Protein AF-A0A352SM74-F1 (afdb_monomer)

Sequence (276 aa):
MHHNMVTIEGAKMSKSAGNFVTLQQLFDGDHALLSKGYDPMVIRFLLLQSHYQSPIDFSDRALQAAEKGLDRLMGAMELSEKLGLLLEGQGGSDGVDVASGASHGADLEAIVAMHQAQGAKKGSKSLEGELVEGICDAFKEITQDLHTAKAIAALFGVSSVLQALANGQKPRNEVSDEVLTLVMRVYRAMVTNILGFEGAQRASMESSDRVEGLMALLVELRTSARSNHDYATSDLIRDRVAAQGITLKDGKGGVVEIEYGPIPTQQDGSSSSPTE

Nearest PDB structures (foldseek):
  6ujd-assembly1_A-2  TM=9.087E-01  e=1.262E-09  Elizabethkingia sp.
  8qhp-assembly1_B  TM=8.111E-01  e=6.043E-07  Pyrococcus furiosus DSM 3638
  8av9-assembly1_A  TM=2.676E-01  e=5.676E+00  Homo sapiens
  4oq5-assembly3_C  TM=2.819E-01  e=7.373E+00  Homo sapiens

Radius of gyration: 24.3 Å; Cα contacts (8 Å, |Δi|>4): 276; chains: 1; bounding box: 71×63×62 Å

Structure (mmCIF, N/CA/C/O backbone):
data_AF-A0A352SM74-F1
#
_entry.id   AF-A0A352SM74-F1
#
loop_
_atom_site.group_PDB
_atom_site.id
_atom_site.type_symbol
_atom_site.label_atom_id
_atom_site.label_alt_id
_atom_site.label_comp_id
_atom_site.label_asym_id
_atom_site.label_entity_id
_atom_site.label_seq_id
_atom_site.pdbx_PDB_ins_code
_atom_site.Cartn_x
_atom_site.Cartn_y
_atom_site.Cartn_z
_atom_site.occupancy
_atom_site.B_iso_or_equiv
_atom_site.auth_seq_id
_atom_site.auth_comp_id
_atom_site.auth_asym_id
_atom_site.auth_atom_id
_atom_site.pdbx_PDB_model_num
ATOM 1 N N . MET A 1 1 ? 25.533 4.372 7.985 1.00 82.50 1 MET A N 1
ATOM 2 C CA . MET A 1 1 ? 24.480 3.608 7.284 1.00 82.50 1 MET A CA 1
ATOM 3 C C . MET A 1 1 ? 25.057 3.119 5.970 1.00 82.50 1 MET A C 1
ATOM 5 O O . MET A 1 1 ? 25.516 3.948 5.194 1.00 82.50 1 MET A O 1
ATOM 9 N N . HIS A 1 2 ? 25.075 1.808 5.741 1.00 88.62 2 HIS A N 1
ATOM 10 C CA . HIS A 1 2 ? 25.440 1.219 4.452 1.00 88.62 2 HIS A CA 1
ATOM 11 C C . HIS A 1 2 ? 24.245 0.423 3.941 1.00 88.62 2 HIS A C 1
ATOM 13 O O . HIS A 1 2 ? 23.644 -0.330 4.702 1.00 88.62 2 HIS A O 1
ATOM 19 N N . HIS A 1 3 ? 23.893 0.623 2.677 1.00 90.44 3 HIS A N 1
ATOM 20 C CA . HIS A 1 3 ? 22.865 -0.150 1.989 1.00 90.44 3 HIS A CA 1
ATOM 21 C C . HIS A 1 3 ? 23.493 -1.369 1.314 1.00 90.44 3 HIS A C 1
ATOM 23 O O . HIS A 1 3 ? 24.657 -1.333 0.900 1.00 90.44 3 HIS A O 1
ATOM 29 N N . ASN A 1 4 ? 22.726 -2.450 1.226 1.00 92.88 4 ASN A N 1
ATOM 30 C CA . ASN A 1 4 ? 23.150 -3.661 0.543 1.00 92.88 4 ASN A CA 1
ATOM 31 C C . ASN A 1 4 ? 22.950 -3.534 -0.977 1.00 92.88 4 ASN A C 1
ATOM 33 O O . ASN A 1 4 ? 22.441 -2.540 -1.496 1.00 92.88 4 ASN A O 1
ATOM 37 N N . MET A 1 5 ? 23.432 -4.533 -1.702 1.00 91.88 5 MET A N 1
ATOM 38 C CA . MET A 1 5 ? 23.427 -4.584 -3.152 1.00 91.88 5 MET A CA 1
ATOM 39 C C . MET A 1 5 ? 22.051 -4.899 -3.735 1.00 91.88 5 MET A C 1
ATOM 41 O O . MET A 1 5 ? 21.218 -5.569 -3.127 1.00 91.88 5 MET A O 1
ATOM 45 N N . VAL A 1 6 ? 21.884 -4.474 -4.981 1.00 91.62 6 VAL A N 1
ATOM 46 C CA . VAL A 1 6 ? 20.766 -4.853 -5.833 1.00 91.62 6 VAL A CA 1
ATOM 47 C C . VAL A 1 6 ? 21.209 -5.992 -6.752 1.00 91.62 6 VAL A C 1
ATOM 49 O O . VAL A 1 6 ? 22.312 -5.958 -7.316 1.00 91.62 6 VAL A O 1
ATOM 52 N N . THR A 1 7 ? 20.366 -7.008 -6.890 1.00 92.38 7 THR A N 1
ATOM 53 C CA . THR A 1 7 ? 20.557 -8.141 -7.797 1.00 92.38 7 THR A CA 1
ATOM 54 C C . THR A 1 7 ? 19.507 -8.126 -8.907 1.00 92.38 7 THR A C 1
ATOM 56 O O . THR A 1 7 ? 18.460 -7.499 -8.771 1.00 92.38 7 THR A O 1
ATOM 59 N N . ILE A 1 8 ? 19.818 -8.765 -10.031 1.00 89.75 8 ILE A N 1
ATOM 60 C CA . ILE A 1 8 ? 18.876 -9.089 -11.104 1.00 89.75 8 ILE A CA 1
ATOM 61 C C . ILE A 1 8 ? 18.932 -10.599 -11.286 1.00 89.75 8 ILE A C 1
ATOM 63 O O . ILE A 1 8 ? 20.015 -11.133 -11.543 1.00 89.75 8 ILE A O 1
ATOM 67 N N . GLU A 1 9 ? 17.789 -11.268 -11.139 1.00 84.31 9 GLU A N 1
ATOM 68 C CA . GLU A 1 9 ? 17.670 -12.730 -11.248 1.00 84.31 9 GLU A CA 1
ATOM 69 C C . GLU A 1 9 ? 18.723 -13.481 -10.401 1.00 84.31 9 GLU A C 1
ATOM 71 O O . GLU A 1 9 ? 19.330 -14.465 -10.826 1.00 84.31 9 GLU A O 1
ATOM 76 N N . GLY A 1 10 ? 18.988 -12.982 -9.188 1.00 86.06 10 GLY A N 1
ATOM 77 C CA . GLY A 1 10 ? 19.947 -13.552 -8.237 1.00 86.06 10 GLY A CA 1
ATOM 78 C C . GLY A 1 10 ? 21.419 -13.192 -8.476 1.00 86.06 10 GLY A C 1
ATOM 79 O O . GLY A 1 10 ? 22.263 -13.498 -7.631 1.00 86.06 10 GLY A O 1
ATOM 80 N N . ALA A 1 11 ? 21.760 -12.508 -9.573 1.00 89.69 11 ALA A N 1
ATOM 81 C CA . ALA A 1 11 ? 23.120 -12.049 -9.854 1.00 89.69 11 ALA A CA 1
ATOM 82 C C . ALA A 1 11 ? 23.303 -10.571 -9.484 1.00 89.69 11 ALA A C 1
ATOM 84 O O . ALA A 1 11 ? 22.440 -9.738 -9.748 1.00 89.69 11 ALA A O 1
ATOM 85 N N . LYS A 1 12 ? 24.458 -10.203 -8.911 1.00 91.19 12 LYS A N 1
ATOM 86 C CA . LYS A 1 12 ? 24.770 -8.800 -8.582 1.00 91.19 12 LYS A CA 1
ATOM 87 C C . LYS A 1 12 ? 24.663 -7.918 -9.826 1.00 91.19 12 LYS A C 1
ATOM 89 O O . LYS A 1 12 ? 25.362 -8.169 -10.807 1.00 91.19 12 LYS A O 1
ATOM 94 N N . MET A 1 13 ? 23.850 -6.866 -9.754 1.00 92.19 13 MET A N 1
ATOM 95 C CA . MET A 1 13 ? 23.686 -5.909 -10.845 1.00 92.19 13 MET A CA 1
ATOM 96 C C . MET A 1 13 ? 24.986 -5.115 -11.040 1.00 92.19 13 MET A C 1
ATOM 98 O O . MET A 1 13 ? 25.498 -4.505 -10.093 1.00 92.19 13 MET A O 1
ATOM 102 N N . SER A 1 14 ? 25.555 -5.114 -12.247 1.00 91.25 14 SER A N 1
ATOM 103 C CA . SER A 1 14 ? 26.746 -4.308 -12.542 1.00 91.25 14 SER A CA 1
ATOM 104 C C . SER A 1 14 ? 26.863 -3.937 -14.018 1.00 91.25 14 SER A C 1
ATOM 106 O O . SER A 1 14 ? 26.533 -4.716 -14.908 1.00 91.25 14 SER A O 1
ATOM 108 N N . LYS A 1 15 ? 27.428 -2.755 -14.289 1.00 88.62 15 LYS A N 1
ATOM 109 C CA . LYS A 1 15 ? 27.729 -2.326 -15.665 1.00 88.62 15 LYS A CA 1
ATOM 110 C C . LYS A 1 15 ? 28.749 -3.245 -16.341 1.00 88.62 15 LYS A C 1
ATOM 112 O O . LYS A 1 15 ? 28.608 -3.557 -17.514 1.00 88.62 15 LYS A O 1
ATOM 117 N N . SER A 1 16 ? 29.760 -3.696 -15.596 1.00 89.38 16 SER A N 1
ATOM 118 C CA . SER A 1 16 ? 30.842 -4.543 -16.111 1.00 89.38 16 SER A CA 1
ATOM 119 C C . SER A 1 16 ? 30.382 -5.937 -16.532 1.00 89.38 16 SER A C 1
ATOM 121 O O . SER A 1 16 ? 30.954 -6.493 -17.461 1.00 89.38 16 SER A O 1
ATOM 123 N N . ALA A 1 17 ? 29.370 -6.500 -15.866 1.00 86.00 17 ALA A N 1
ATOM 124 C CA . ALA A 1 17 ? 28.790 -7.786 -16.254 1.00 86.00 17 ALA A CA 1
ATOM 125 C C . ALA A 1 17 ? 27.639 -7.641 -17.267 1.00 86.00 17 ALA A C 1
ATOM 127 O O . ALA A 1 17 ? 27.065 -8.643 -17.678 1.00 86.00 17 ALA A O 1
ATOM 128 N N . GLY A 1 18 ? 27.290 -6.410 -17.664 1.00 85.38 18 GLY A N 1
ATOM 129 C CA . GLY A 1 18 ? 26.218 -6.132 -18.624 1.00 85.38 18 GLY A CA 1
ATOM 130 C C . GLY A 1 18 ? 24.803 -6.423 -18.111 1.00 85.38 18 GLY A C 1
ATOM 131 O O . GLY A 1 18 ? 23.848 -6.236 -18.853 1.00 85.38 18 GLY A O 1
ATOM 132 N N . ASN A 1 19 ? 24.649 -6.842 -16.852 1.00 88.00 19 ASN A N 1
ATOM 133 C CA . ASN A 1 19 ? 23.375 -7.186 -16.227 1.00 88.00 19 ASN A CA 1
ATOM 134 C C . ASN A 1 19 ? 22.837 -6.005 -15.407 1.00 88.00 19 ASN A C 1
ATOM 136 O O . ASN A 1 19 ? 22.790 -6.039 -14.177 1.00 88.00 19 ASN A O 1
ATOM 140 N N . PHE A 1 20 ? 22.481 -4.916 -16.080 1.00 89.81 20 PHE A N 1
ATOM 141 C CA . PHE A 1 20 ? 21.895 -3.747 -15.431 1.00 89.81 20 PHE A CA 1
ATOM 142 C C . PHE A 1 20 ? 20.688 -3.244 -16.210 1.00 89.81 20 PHE A C 1
ATOM 144 O O . PHE A 1 20 ? 20.646 -3.346 -17.430 1.00 89.81 20 PHE A O 1
ATOM 151 N N . VAL A 1 21 ? 19.736 -2.662 -15.487 1.00 89.69 21 VAL A N 1
ATOM 152 C CA . VAL A 1 21 ? 18.578 -1.976 -16.062 1.00 89.69 21 VAL A CA 1
ATOM 153 C C . VAL A 1 21 ? 18.609 -0.546 -15.551 1.00 89.69 21 VAL A C 1
ATOM 155 O O . VAL A 1 21 ? 18.831 -0.306 -14.362 1.00 89.69 21 VAL A O 1
ATOM 158 N N . THR A 1 22 ? 18.458 0.420 -16.448 1.00 91.75 22 THR A N 1
ATOM 159 C CA . THR A 1 22 ? 18.371 1.831 -16.056 1.00 91.75 22 THR A CA 1
ATOM 160 C C . THR A 1 22 ? 16.966 2.174 -15.563 1.00 91.75 22 THR A C 1
ATOM 162 O O . THR A 1 22 ? 15.995 1.511 -15.918 1.00 91.75 22 THR A O 1
ATOM 165 N N . LEU A 1 23 ? 16.836 3.246 -14.777 1.00 92.00 23 LEU A N 1
ATOM 166 C CA . LEU A 1 23 ? 15.518 3.736 -14.358 1.00 92.00 23 LEU A CA 1
ATOM 167 C C . LEU A 1 23 ? 14.631 4.078 -15.558 1.00 92.00 23 LEU A C 1
ATOM 169 O O . LEU A 1 23 ? 13.465 3.717 -15.567 1.00 92.00 23 LEU A O 1
ATOM 173 N N . GLN A 1 24 ? 15.198 4.703 -16.592 1.00 92.94 24 GLN A N 1
ATOM 174 C CA . GLN A 1 24 ? 14.451 5.037 -17.802 1.00 92.94 24 GLN A CA 1
ATOM 175 C C . GLN A 1 24 ? 13.905 3.781 -18.493 1.00 92.94 24 GLN A C 1
ATOM 177 O O . GLN A 1 24 ? 12.729 3.731 -18.819 1.00 92.94 24 GLN A O 1
ATOM 182 N N . GLN A 1 25 ? 14.712 2.723 -18.606 1.00 93.12 25 GLN A N 1
ATOM 183 C CA . GLN A 1 25 ? 14.242 1.441 -19.140 1.00 93.12 25 GLN A CA 1
ATOM 184 C C . GLN A 1 25 ? 13.171 0.780 -18.263 1.00 93.12 25 GLN A C 1
ATOM 186 O O . GLN A 1 25 ? 12.263 0.156 -18.799 1.00 93.12 25 GLN A O 1
ATOM 191 N N . LEU A 1 26 ? 13.248 0.916 -16.932 1.00 92.12 26 LEU A N 1
ATOM 192 C CA . LEU A 1 26 ? 12.191 0.441 -16.032 1.00 92.12 26 LEU A CA 1
ATOM 193 C C . LEU A 1 26 ? 10.872 1.192 -16.249 1.00 92.12 26 LEU A C 1
ATOM 195 O O . LEU A 1 26 ? 9.813 0.571 -16.212 1.00 92.12 26 LEU A O 1
ATOM 199 N N . PHE A 1 27 ? 10.935 2.504 -16.476 1.00 90.56 27 PHE A N 1
ATOM 200 C CA . PHE A 1 27 ? 9.753 3.336 -16.699 1.00 90.56 27 PHE A CA 1
ATOM 201 C C . PHE A 1 27 ? 9.136 3.092 -18.078 1.00 90.56 27 PHE A C 1
ATOM 203 O O . PHE A 1 27 ? 7.926 2.922 -18.187 1.00 90.56 27 PHE A O 1
ATOM 210 N N . ASP A 1 28 ? 9.972 3.012 -19.112 1.00 89.12 28 ASP A N 1
ATOM 211 C CA . ASP A 1 28 ? 9.533 2.871 -20.502 1.00 89.12 28 ASP A CA 1
ATOM 212 C C . ASP A 1 28 ? 9.208 1.408 -20.865 1.00 89.12 28 ASP A C 1
ATOM 214 O O . ASP A 1 28 ? 8.504 1.142 -21.837 1.00 89.12 28 ASP A O 1
ATOM 218 N N . GLY A 1 29 ? 9.713 0.442 -20.089 1.00 90.06 29 GLY A N 1
ATOM 219 C CA . GLY A 1 29 ? 9.616 -0.988 -20.397 1.00 90.06 29 GLY A CA 1
ATOM 220 C C . GLY A 1 29 ? 10.573 -1.448 -21.500 1.00 90.06 29 GLY A C 1
ATOM 221 O O . GLY A 1 29 ? 10.449 -2.567 -21.991 1.00 90.06 29 GLY A O 1
ATOM 222 N N . ASP A 1 30 ? 11.531 -0.606 -21.893 1.00 91.75 30 ASP A N 1
ATOM 223 C CA . AS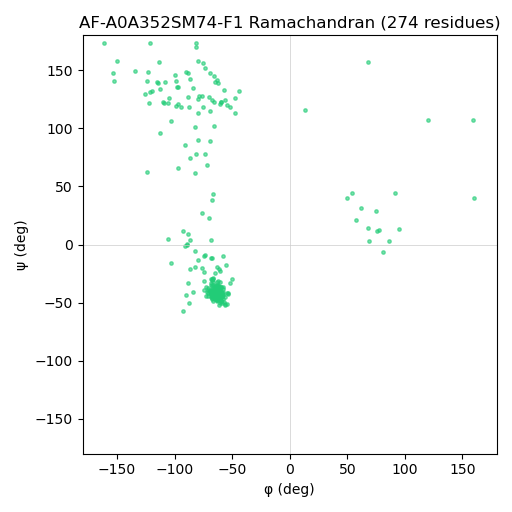P A 1 30 ? 12.490 -0.869 -22.971 1.00 91.75 30 ASP A CA 1
ATOM 224 C C . ASP A 1 30 ? 13.677 -1.726 -22.487 1.00 91.75 30 ASP A C 1
ATOM 226 O O . ASP A 1 30 ? 14.838 -1.304 -22.444 1.00 91.75 30 ASP A O 1
ATOM 230 N N . HIS A 1 31 ? 13.379 -2.944 -22.025 1.00 90.81 31 HIS A N 1
ATOM 231 C CA . HIS A 1 31 ? 14.388 -3.921 -21.625 1.00 90.81 31 HIS A CA 1
ATOM 232 C C . HIS A 1 31 ? 13.881 -5.357 -21.784 1.00 90.81 31 HIS A C 1
ATOM 234 O O . HIS A 1 31 ? 12.758 -5.672 -21.411 1.00 90.81 31 HIS A O 1
ATOM 240 N N . ALA A 1 32 ? 14.742 -6.271 -22.243 1.00 89.56 32 ALA A N 1
ATOM 241 C CA . ALA A 1 32 ? 14.375 -7.667 -22.521 1.00 89.56 32 ALA A CA 1
ATOM 242 C C . ALA A 1 32 ? 13.871 -8.461 -21.297 1.00 89.56 32 ALA A C 1
ATOM 244 O O . ALA A 1 32 ? 13.204 -9.479 -21.451 1.00 89.56 32 ALA A O 1
ATOM 245 N N . LEU A 1 33 ? 14.211 -8.008 -20.088 1.00 88.06 33 LEU A N 1
ATOM 246 C CA . LEU A 1 33 ? 13.774 -8.614 -18.824 1.00 88.06 33 LEU A CA 1
ATOM 247 C C . LEU A 1 33 ? 12.448 -8.049 -18.301 1.00 88.06 33 LEU A C 1
ATOM 249 O O . LEU A 1 33 ? 12.044 -8.439 -17.213 1.00 88.06 33 LEU A O 1
ATOM 253 N N . LEU A 1 34 ? 11.809 -7.110 -19.002 1.00 89.56 34 LEU A N 1
ATOM 254 C CA . LEU A 1 34 ? 10.571 -6.464 -18.567 1.00 89.56 34 LEU A CA 1
ATOM 255 C C . LEU A 1 34 ? 9.435 -6.811 -19.526 1.00 89.56 34 LEU A C 1
ATOM 257 O O . LEU A 1 34 ? 9.618 -6.835 -20.741 1.00 89.56 34 LEU A O 1
ATOM 261 N N . SER A 1 35 ? 8.248 -7.066 -18.982 1.00 90.56 35 SER A N 1
ATOM 262 C CA . SER A 1 35 ? 7.040 -7.275 -19.794 1.00 90.56 35 SER A CA 1
ATOM 263 C C . SER A 1 35 ? 6.327 -5.969 -20.148 1.00 90.56 35 SER A C 1
ATOM 265 O O . SER A 1 35 ? 5.546 -5.937 -21.099 1.00 90.56 35 SER A O 1
ATOM 267 N N . LYS A 1 36 ? 6.579 -4.904 -19.380 1.00 90.44 36 LYS A N 1
ATOM 268 C CA . LYS A 1 36 ? 6.019 -3.560 -19.553 1.00 90.44 36 LYS A CA 1
ATOM 269 C C . LYS A 1 36 ? 6.856 -2.514 -18.810 1.00 90.44 36 LYS A C 1
ATOM 271 O O . LYS A 1 36 ? 7.757 -2.860 -18.047 1.00 90.44 36 LYS A O 1
ATOM 276 N N . GLY A 1 37 ? 6.515 -1.244 -19.009 1.00 89.94 37 GLY A N 1
ATOM 277 C CA . GLY A 1 37 ? 6.973 -0.146 -18.162 1.00 89.94 37 GLY A CA 1
ATOM 278 C C . GLY A 1 37 ? 6.273 -0.133 -16.801 1.00 89.94 37 GLY A C 1
ATOM 279 O O . GLY A 1 37 ? 5.131 -0.588 -16.676 1.00 89.94 37 GLY A O 1
ATOM 280 N N . TYR A 1 38 ? 6.960 0.388 -15.787 1.00 90.12 38 TYR A N 1
ATOM 281 C CA . TYR A 1 38 ? 6.466 0.479 -14.412 1.00 90.12 38 TYR A CA 1
ATOM 282 C C . TYR A 1 38 ? 6.496 1.914 -13.892 1.00 90.12 38 TYR A C 1
ATOM 284 O O . TYR A 1 38 ? 7.460 2.651 -14.103 1.00 90.12 38 TYR A O 1
ATOM 292 N N . ASP A 1 39 ? 5.458 2.286 -13.142 1.00 91.44 39 ASP A N 1
ATOM 293 C CA . ASP A 1 39 ? 5.395 3.584 -12.474 1.00 91.44 39 ASP A CA 1
ATOM 294 C C . ASP A 1 39 ? 6.526 3.725 -11.425 1.00 91.44 39 ASP A C 1
ATOM 296 O O . ASP A 1 39 ? 6.841 2.757 -10.715 1.00 91.44 39 ASP A O 1
ATOM 300 N N . PRO A 1 40 ? 7.145 4.913 -11.271 1.00 93.56 40 PRO A N 1
ATOM 301 C CA . PRO A 1 40 ? 8.173 5.151 -10.257 1.00 93.56 40 PRO A CA 1
ATOM 302 C C . PRO A 1 40 ? 7.766 4.751 -8.829 1.00 93.56 40 PRO A C 1
ATOM 304 O O . PRO A 1 40 ? 8.618 4.298 -8.056 1.00 93.56 40 PRO A O 1
ATOM 307 N N . MET A 1 41 ? 6.484 4.873 -8.470 1.00 94.12 41 MET A N 1
ATOM 308 C CA . MET A 1 41 ? 5.967 4.466 -7.162 1.00 94.12 41 MET A CA 1
ATOM 309 C C . MET A 1 41 ? 5.988 2.949 -6.976 1.00 94.12 41 MET A C 1
ATOM 311 O O . MET A 1 41 ? 6.261 2.487 -5.869 1.00 94.12 41 MET A O 1
ATOM 315 N N . VAL A 1 42 ? 5.794 2.163 -8.040 1.00 94.69 42 VAL A N 1
ATOM 316 C CA . VAL A 1 42 ? 5.910 0.694 -7.988 1.00 94.69 42 VAL A CA 1
ATOM 317 C C . VAL A 1 42 ? 7.343 0.286 -7.664 1.00 94.69 42 VAL A C 1
ATOM 319 O O . VAL A 1 42 ? 7.581 -0.560 -6.801 1.00 94.69 42 VAL A O 1
ATOM 322 N N . ILE A 1 43 ? 8.315 0.931 -8.310 1.00 94.6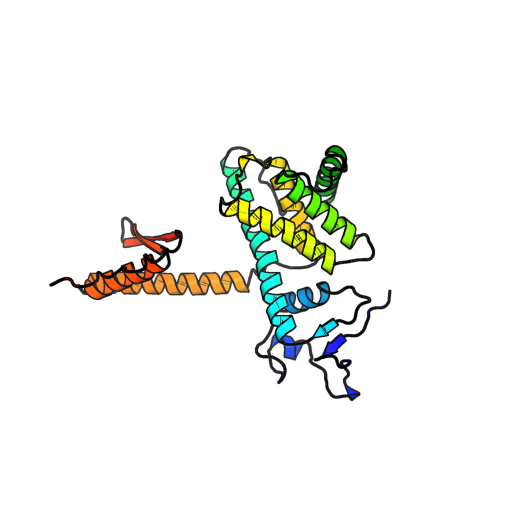2 43 ILE A N 1
ATOM 323 C CA . ILE A 1 43 ? 9.741 0.674 -8.073 1.00 94.62 43 ILE A CA 1
ATOM 324 C C . ILE A 1 43 ? 10.126 1.098 -6.653 1.00 94.62 43 ILE A C 1
ATOM 326 O O . ILE A 1 43 ? 10.816 0.358 -5.950 1.00 94.62 43 ILE A O 1
ATOM 330 N N . ARG A 1 44 ? 9.633 2.254 -6.189 1.00 95.12 44 ARG A N 1
ATOM 331 C CA . ARG A 1 44 ? 9.803 2.698 -4.800 1.00 95.12 44 ARG A CA 1
ATOM 332 C C . ARG A 1 44 ? 9.211 1.690 -3.815 1.00 95.12 44 ARG A C 1
ATOM 334 O O . ARG A 1 44 ? 9.860 1.365 -2.823 1.00 95.12 44 ARG A O 1
ATOM 341 N N . PHE A 1 45 ? 8.013 1.182 -4.089 1.00 96.25 45 PHE A N 1
ATOM 342 C CA . PHE A 1 45 ? 7.351 0.200 -3.240 1.00 96.25 45 PHE A CA 1
ATOM 343 C C . PHE A 1 45 ? 8.154 -1.099 -3.160 1.00 96.25 45 PHE A C 1
ATOM 345 O O . PHE A 1 45 ? 8.414 -1.567 -2.055 1.00 96.25 45 PHE A O 1
ATOM 352 N N . LEU A 1 46 ? 8.657 -1.612 -4.289 1.00 95.62 46 LEU A N 1
ATOM 353 C CA . LEU A 1 46 ? 9.552 -2.773 -4.314 1.00 95.62 46 LEU A CA 1
ATOM 354 C C . LEU A 1 46 ? 10.804 -2.558 -3.446 1.00 95.62 46 LEU A C 1
ATOM 356 O O . LEU A 1 46 ? 11.164 -3.429 -2.656 1.00 95.62 46 LEU A O 1
ATOM 360 N N . LEU A 1 47 ? 11.449 -1.392 -3.549 1.00 94.75 47 LEU A N 1
ATOM 361 C CA . LEU A 1 47 ? 12.629 -1.070 -2.739 1.00 94.75 47 LEU A CA 1
ATOM 362 C C . LEU A 1 47 ? 12.318 -1.045 -1.234 1.00 94.75 47 LEU A C 1
ATOM 364 O O . LEU A 1 47 ? 13.152 -1.457 -0.432 1.00 94.75 47 LEU A O 1
ATOM 368 N N . LEU A 1 48 ? 11.119 -0.598 -0.848 1.00 95.25 48 LEU A N 1
ATOM 369 C CA . LEU A 1 48 ? 10.684 -0.529 0.550 1.00 95.25 48 LEU A CA 1
ATOM 370 C C . LEU A 1 48 ? 10.210 -1.879 1.117 1.00 95.25 48 LEU A C 1
ATOM 372 O O . LEU A 1 48 ? 10.104 -2.013 2.338 1.00 95.25 48 LEU A O 1
ATOM 376 N N . GLN A 1 49 ? 9.974 -2.890 0.274 1.00 93.94 49 GLN A N 1
ATOM 377 C CA . GLN A 1 49 ? 9.621 -4.250 0.707 1.00 93.94 49 GLN A CA 1
ATOM 378 C C . GLN A 1 49 ? 10.792 -5.036 1.305 1.00 93.94 49 GLN A C 1
ATOM 380 O O . GLN A 1 49 ? 10.586 -6.115 1.858 1.00 93.94 49 GLN A O 1
ATOM 385 N N . SER A 1 50 ? 12.015 -4.521 1.209 1.00 91.94 50 SER A N 1
ATOM 386 C CA . SER A 1 50 ? 13.205 -5.149 1.775 1.00 91.94 50 SER A CA 1
ATOM 387 C C . SER A 1 50 ? 13.913 -4.196 2.725 1.00 91.94 50 SER A C 1
ATOM 389 O O . SER A 1 50 ? 13.899 -2.982 2.550 1.00 91.94 50 SER A O 1
ATOM 391 N N . HIS A 1 51 ? 14.549 -4.752 3.754 1.00 94.19 51 HIS A N 1
ATOM 392 C CA . HIS A 1 51 ? 15.366 -3.953 4.657 1.00 94.19 51 HIS A CA 1
ATOM 393 C C . HIS A 1 51 ? 16.584 -3.389 3.914 1.00 94.19 51 HIS A C 1
ATOM 395 O O . HIS A 1 51 ? 17.172 -4.084 3.089 1.00 94.19 51 HIS A O 1
ATOM 401 N N . TYR A 1 52 ? 17.023 -2.172 4.246 1.00 93.50 52 TYR A N 1
ATOM 402 C CA . TYR A 1 52 ? 18.133 -1.515 3.538 1.00 93.50 52 TYR A CA 1
ATOM 403 C C . TYR A 1 52 ? 19.460 -2.291 3.615 1.00 93.50 52 TYR A C 1
ATOM 405 O O . TYR A 1 52 ? 20.328 -2.118 2.760 1.00 93.50 52 TYR A O 1
ATOM 413 N N . GLN A 1 53 ? 19.629 -3.151 4.627 1.00 94.00 53 GLN A N 1
ATOM 414 C CA . GLN A 1 53 ? 20.795 -4.031 4.773 1.00 94.00 53 GLN A CA 1
ATOM 415 C C . GLN A 1 53 ? 20.621 -5.409 4.114 1.00 94.00 53 GLN A C 1
ATOM 417 O O . GLN A 1 53 ? 21.544 -6.221 4.162 1.00 94.00 53 GLN A O 1
ATOM 422 N N . SER A 1 54 ? 19.477 -5.707 3.502 1.00 93.31 54 SER A N 1
ATOM 423 C CA . SER A 1 54 ? 19.217 -6.969 2.802 1.00 93.31 54 SER A CA 1
ATOM 424 C C . SER A 1 54 ? 19.386 -6.792 1.290 1.00 93.31 54 SER A C 1
ATOM 426 O O . SER A 1 54 ? 19.087 -5.715 0.775 1.00 93.31 54 SER A O 1
ATOM 428 N N . PRO A 1 55 ? 19.876 -7.811 0.560 1.00 92.00 55 PRO A N 1
ATOM 429 C CA . PRO A 1 55 ? 19.930 -7.739 -0.893 1.00 92.00 55 PRO A CA 1
ATOM 430 C C . PRO A 1 55 ? 18.511 -7.689 -1.468 1.00 92.00 55 PRO A C 1
ATOM 432 O O . PRO A 1 55 ? 17.627 -8.401 -0.989 1.00 92.00 55 PRO A O 1
ATOM 435 N N . ILE A 1 56 ? 18.310 -6.860 -2.491 1.00 92.50 56 ILE A N 1
ATOM 436 C CA . ILE A 1 56 ? 17.021 -6.720 -3.182 1.00 92.50 56 ILE A CA 1
ATOM 437 C C . ILE A 1 56 ? 17.154 -7.309 -4.575 1.00 92.50 56 ILE A C 1
ATOM 439 O O . ILE A 1 56 ? 17.992 -6.848 -5.350 1.00 92.50 56 ILE A O 1
ATOM 443 N N . ASP A 1 57 ? 16.314 -8.292 -4.890 1.00 91.25 57 ASP A N 1
ATOM 444 C CA . ASP A 1 57 ? 16.291 -8.914 -6.208 1.00 91.25 57 ASP A CA 1
ATOM 445 C C . ASP A 1 57 ? 15.243 -8.273 -7.116 1.00 91.25 57 ASP A C 1
ATOM 447 O O . ASP A 1 57 ? 14.043 -8.301 -6.834 1.00 91.25 57 ASP A O 1
ATOM 451 N N . PHE A 1 58 ? 15.708 -7.692 -8.219 1.00 90.75 58 PHE A N 1
ATOM 452 C CA . PHE A 1 58 ? 14.857 -7.160 -9.269 1.00 90.75 58 PHE A CA 1
ATOM 453 C C . PHE A 1 58 ? 14.543 -8.243 -10.294 1.00 90.75 58 PHE A C 1
ATOM 455 O O . PHE A 1 58 ? 15.426 -8.858 -10.890 1.00 90.75 58 PHE A O 1
ATOM 462 N N . SER A 1 59 ? 13.251 -8.411 -10.539 1.00 92.00 59 SER A N 1
ATOM 463 C CA . SER A 1 59 ? 12.706 -9.202 -11.634 1.00 92.00 59 SER A CA 1
ATOM 464 C C . SER A 1 59 ? 11.365 -8.612 -12.053 1.00 92.00 59 SER A C 1
ATOM 466 O O . SER A 1 59 ? 10.699 -7.947 -11.255 1.00 92.00 59 SER A O 1
ATOM 468 N N . ASP A 1 60 ? 10.934 -8.897 -13.281 1.00 91.12 60 ASP A N 1
ATOM 469 C CA . ASP A 1 60 ? 9.605 -8.502 -13.760 1.00 91.12 60 ASP A CA 1
ATOM 470 C C . ASP A 1 60 ? 8.501 -9.003 -12.820 1.00 91.12 60 ASP A C 1
ATOM 472 O O . ASP A 1 60 ? 7.605 -8.264 -12.429 1.00 91.12 60 ASP A O 1
ATOM 476 N N . ARG A 1 61 ? 8.631 -10.245 -12.341 1.00 92.56 61 ARG A N 1
ATOM 477 C CA . ARG A 1 61 ? 7.698 -10.837 -11.377 1.00 92.56 61 ARG A CA 1
ATOM 478 C C . ARG A 1 61 ? 7.641 -10.057 -10.061 1.00 92.56 61 ARG A C 1
ATOM 480 O O . ARG A 1 61 ? 6.553 -9.892 -9.510 1.00 92.56 61 ARG A O 1
ATOM 487 N N . ALA A 1 62 ? 8.787 -9.614 -9.544 1.00 94.00 62 ALA A N 1
ATOM 488 C CA . ALA A 1 62 ? 8.837 -8.820 -8.320 1.00 94.00 62 ALA A CA 1
ATOM 489 C C . ALA A 1 62 ? 8.168 -7.451 -8.519 1.00 94.00 62 ALA A C 1
ATOM 491 O O . ALA A 1 62 ? 7.400 -7.025 -7.660 1.00 94.00 62 ALA A O 1
ATOM 492 N N . LEU A 1 63 ? 8.376 -6.811 -9.673 1.00 94.12 63 LEU A N 1
ATOM 493 C CA . LEU A 1 63 ? 7.732 -5.541 -10.024 1.00 94.12 63 LEU A CA 1
ATOM 494 C C . LEU A 1 63 ? 6.209 -5.684 -10.176 1.00 94.12 63 LEU A C 1
ATOM 496 O O . LEU A 1 63 ? 5.469 -4.892 -9.600 1.00 94.12 63 LEU A O 1
ATOM 500 N N . GLN A 1 64 ? 5.718 -6.731 -10.846 1.00 92.50 64 GLN A N 1
ATOM 501 C CA . GLN A 1 64 ? 4.274 -7.007 -10.939 1.00 92.50 64 GLN A CA 1
ATOM 502 C C . GLN A 1 64 ? 3.636 -7.278 -9.568 1.00 92.50 64 GLN A C 1
ATOM 504 O O . GLN A 1 64 ? 2.496 -6.890 -9.310 1.00 92.50 64 GLN A O 1
ATOM 509 N N . ALA A 1 65 ? 4.345 -7.981 -8.680 1.00 92.81 65 ALA A N 1
ATOM 510 C CA . ALA A 1 65 ? 3.869 -8.221 -7.320 1.00 92.81 65 ALA A CA 1
ATOM 511 C C . ALA A 1 65 ? 3.859 -6.928 -6.490 1.00 92.81 65 ALA A C 1
ATOM 513 O O . ALA A 1 65 ? 2.914 -6.690 -5.736 1.00 92.81 65 ALA A O 1
ATOM 514 N N . ALA A 1 66 ? 4.885 -6.089 -6.653 1.00 95.81 66 ALA A N 1
ATOM 515 C CA . ALA A 1 66 ? 4.969 -4.778 -6.030 1.00 95.81 66 ALA A CA 1
ATOM 516 C C . ALA A 1 66 ? 3.826 -3.864 -6.490 1.00 95.81 66 ALA A C 1
ATOM 518 O O . ALA A 1 66 ? 3.181 -3.257 -5.644 1.00 95.81 66 ALA A O 1
ATOM 519 N N . GLU A 1 67 ? 3.509 -3.835 -7.784 1.00 93.25 67 GLU A N 1
ATOM 520 C CA . GLU A 1 67 ? 2.399 -3.046 -8.334 1.00 93.25 67 GLU A CA 1
ATOM 521 C C . GLU A 1 67 ? 1.068 -3.402 -7.664 1.00 93.25 67 GLU A C 1
ATOM 523 O O . GLU A 1 67 ? 0.431 -2.546 -7.060 1.00 93.25 67 GLU A O 1
ATOM 528 N N . LYS A 1 68 ? 0.718 -4.694 -7.624 1.00 90.75 68 LYS A N 1
ATOM 529 C CA . LYS A 1 68 ? -0.505 -5.163 -6.947 1.00 90.75 68 LYS A CA 1
ATOM 530 C C . LYS A 1 68 ? -0.526 -4.831 -5.454 1.00 90.75 68 LYS A C 1
ATOM 532 O O . LYS A 1 68 ? -1.586 -4.581 -4.881 1.00 90.75 68 LYS A O 1
ATOM 537 N N . GLY A 1 69 ? 0.632 -4.894 -4.798 1.00 91.81 69 GLY A N 1
ATOM 538 C CA . GLY A 1 69 ? 0.750 -4.531 -3.389 1.00 91.81 69 GLY A CA 1
ATOM 539 C C . GLY A 1 69 ? 0.545 -3.033 -3.165 1.00 91.81 69 GLY A C 1
ATOM 540 O O . GLY A 1 69 ? -0.168 -2.656 -2.235 1.00 91.81 69 GLY A O 1
ATOM 541 N N . LEU A 1 70 ? 1.110 -2.196 -4.036 1.00 94.19 70 LEU A N 1
ATOM 542 C CA . LEU A 1 70 ? 0.917 -0.753 -4.003 1.00 94.19 70 LEU A CA 1
ATOM 543 C C . LEU A 1 70 ? -0.554 -0.402 -4.245 1.00 94.19 70 LEU A C 1
ATOM 545 O O . LEU A 1 70 ? -1.129 0.304 -3.424 1.00 94.19 70 LEU A O 1
ATOM 549 N N . ASP A 1 71 ? -1.190 -0.968 -5.274 1.00 89.38 71 ASP A N 1
ATOM 550 C CA . ASP A 1 71 ? -2.613 -0.746 -5.574 1.00 89.38 71 ASP A CA 1
ATOM 551 C C . ASP A 1 71 ? -3.501 -1.041 -4.361 1.00 89.38 71 ASP A C 1
ATOM 553 O O . ASP A 1 71 ? -4.401 -0.273 -4.023 1.00 89.38 71 ASP A O 1
ATOM 557 N N . ARG A 1 72 ? -3.213 -2.134 -3.643 1.00 89.50 72 ARG A N 1
ATOM 558 C CA . ARG A 1 72 ? -3.940 -2.487 -2.419 1.00 89.50 72 ARG A CA 1
ATOM 559 C C . ARG A 1 72 ? -3.729 -1.463 -1.299 1.00 89.50 72 ARG A C 1
ATOM 561 O O . ARG A 1 72 ? -4.687 -1.135 -0.598 1.00 89.50 72 ARG A O 1
ATOM 568 N N . LEU A 1 73 ? -2.498 -0.990 -1.102 1.00 90.88 73 LEU A N 1
ATOM 569 C CA . LEU A 1 73 ? -2.169 -0.006 -0.065 1.00 90.88 73 LEU A CA 1
ATOM 570 C C . LEU A 1 73 ? -2.840 1.348 -0.354 1.00 90.88 73 LEU A C 1
ATOM 572 O O . LEU A 1 73 ? -3.413 1.959 0.553 1.00 90.88 73 LEU A O 1
ATOM 576 N N . MET A 1 74 ? -2.806 1.773 -1.620 1.00 88.56 74 MET A N 1
ATOM 577 C CA . MET A 1 74 ? -3.402 3.020 -2.104 1.00 88.56 74 MET A CA 1
ATOM 578 C C . MET A 1 74 ? -4.933 2.958 -2.104 1.00 88.56 74 MET A C 1
ATOM 580 O O . MET A 1 74 ? -5.576 3.895 -1.639 1.00 88.56 74 MET A O 1
ATOM 584 N N . GLY A 1 75 ? -5.530 1.836 -2.515 1.00 86.75 75 GLY A N 1
AT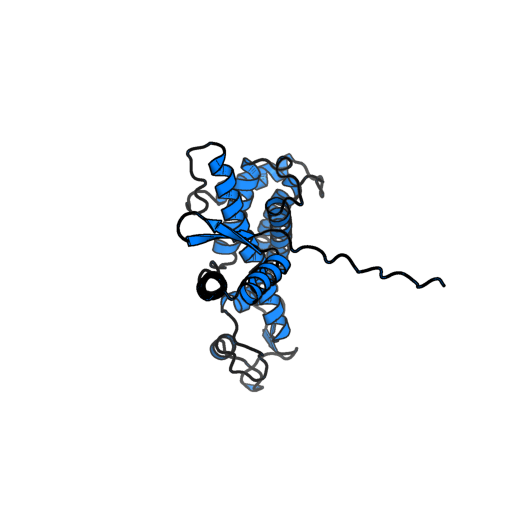OM 585 C CA . GLY A 1 75 ? -6.983 1.648 -2.487 1.00 86.75 75 GLY A CA 1
ATOM 586 C C . GLY A 1 75 ? -7.570 1.753 -1.076 1.00 86.75 75 GLY A C 1
ATOM 587 O O . GLY A 1 75 ? -8.668 2.272 -0.893 1.00 86.75 75 GLY A O 1
ATOM 588 N N . ALA A 1 76 ? -6.824 1.347 -0.044 1.00 85.38 76 ALA A N 1
ATOM 589 C CA . ALA A 1 76 ? -7.238 1.573 1.339 1.00 85.38 76 ALA A CA 1
ATOM 590 C C . ALA A 1 76 ? -7.229 3.061 1.743 1.00 85.38 76 ALA A C 1
ATOM 592 O O . ALA A 1 76 ? -8.055 3.454 2.566 1.00 85.38 76 ALA A O 1
ATOM 593 N N . MET A 1 77 ? -6.365 3.900 1.151 1.00 83.25 77 MET A N 1
ATOM 594 C CA . MET A 1 77 ? -6.438 5.355 1.350 1.00 83.25 77 MET A CA 1
ATOM 595 C C . MET A 1 77 ? -7.699 5.940 0.711 1.00 83.25 77 MET A C 1
ATOM 597 O O . MET A 1 77 ? -8.406 6.695 1.372 1.00 83.25 77 MET A O 1
ATOM 601 N N . GLU A 1 78 ? -8.042 5.543 -0.513 1.00 81.69 78 GLU A N 1
ATOM 602 C CA . GLU A 1 78 ? -9.282 6.000 -1.164 1.00 81.69 78 GLU A CA 1
ATOM 603 C C . GLU A 1 78 ? -10.533 5.578 -0.372 1.00 81.69 78 GLU A C 1
ATOM 605 O O . GLU A 1 78 ? -11.486 6.344 -0.219 1.00 81.69 78 GLU A O 1
ATOM 610 N N . LEU A 1 79 ? -10.531 4.363 0.187 1.00 79.62 79 LEU A N 1
ATOM 611 C CA . LEU A 1 79 ? -11.603 3.895 1.070 1.00 79.62 79 LEU A CA 1
ATOM 612 C C . LEU A 1 79 ? -11.666 4.692 2.374 1.00 79.62 79 LEU A C 1
ATOM 614 O O . LEU A 1 79 ? -12.764 4.959 2.860 1.00 79.62 79 LEU A O 1
ATOM 618 N N . SER A 1 80 ? -10.517 5.092 2.923 1.00 74.12 80 SER A N 1
ATOM 619 C CA . SER A 1 80 ? -10.487 5.958 4.100 1.00 74.12 80 SER A CA 1
ATOM 620 C C . SER A 1 80 ? -11.155 7.305 3.812 1.00 74.12 80 SER A C 1
ATOM 622 O O . SER A 1 80 ? -12.014 7.729 4.575 1.00 74.12 80 SER A O 1
ATOM 624 N N . GLU A 1 81 ? -10.895 7.931 2.663 1.00 72.56 81 GLU A N 1
ATOM 625 C CA . GLU A 1 81 ? -11.554 9.192 2.299 1.00 72.56 81 GLU A CA 1
ATOM 626 C C . GLU A 1 81 ? -13.078 9.031 2.196 1.00 72.56 81 GLU A C 1
ATOM 628 O O . GLU A 1 81 ? -13.826 9.831 2.757 1.00 72.56 81 GLU A O 1
ATOM 633 N N . LYS A 1 82 ? -13.553 7.938 1.582 1.00 74.50 82 LYS A N 1
ATOM 634 C CA . LYS A 1 82 ? -14.990 7.618 1.513 1.00 74.50 82 LYS A CA 1
ATOM 635 C C . LYS A 1 82 ? -15.616 7.412 2.894 1.00 74.50 82 LYS A C 1
ATOM 637 O O . LYS A 1 82 ? -16.714 7.905 3.141 1.00 74.50 82 LYS A O 1
ATOM 642 N N . LEU A 1 83 ? -14.936 6.692 3.788 1.00 76.50 83 LEU A N 1
ATOM 643 C CA . LEU A 1 83 ? -15.395 6.499 5.165 1.00 76.50 83 LEU A CA 1
ATOM 644 C C . LEU A 1 83 ? -15.444 7.827 5.930 1.00 76.50 83 LEU A C 1
ATOM 646 O O . LEU A 1 83 ? -16.395 8.042 6.672 1.00 76.50 83 LEU A O 1
ATOM 650 N N . GLY A 1 84 ? -14.478 8.724 5.714 1.00 73.31 84 GLY A N 1
ATOM 651 C CA . GLY A 1 84 ? -14.463 10.061 6.313 1.00 73.31 84 GLY A CA 1
ATOM 652 C C . GLY A 1 84 ? -15.690 10.884 5.921 1.00 73.31 84 GLY A C 1
ATOM 653 O O . GLY A 1 84 ? -16.403 11.374 6.792 1.00 73.31 84 GLY A O 1
ATOM 654 N N . LEU A 1 85 ? -16.011 10.927 4.624 1.00 68.69 85 LEU A N 1
ATOM 655 C CA . LEU A 1 85 ? -17.194 11.634 4.110 1.00 68.69 85 LEU A CA 1
ATOM 656 C C . LEU A 1 85 ? -18.513 11.099 4.695 1.00 68.69 85 LEU A C 1
ATOM 658 O O . LEU A 1 85 ? -19.443 11.864 4.953 1.00 68.69 85 LEU A O 1
ATOM 662 N N . LEU A 1 86 ? -18.612 9.784 4.921 1.00 67.25 86 LEU A N 1
ATOM 663 C CA . LEU A 1 86 ? -19.798 9.175 5.536 1.00 67.25 86 LEU A CA 1
ATOM 664 C C . LEU A 1 86 ? -19.979 9.582 7.004 1.00 67.25 86 LEU A C 1
ATOM 666 O O . LEU A 1 86 ? -21.117 9.670 7.465 1.00 67.25 86 LEU A O 1
ATOM 670 N N . LEU A 1 87 ? -18.885 9.841 7.724 1.00 67.81 87 LEU A N 1
ATOM 671 C CA . LEU A 1 87 ? -18.932 10.288 9.118 1.00 67.81 87 LEU A CA 1
ATOM 672 C C . LEU A 1 87 ? -19.361 11.751 9.228 1.00 67.81 87 LEU A C 1
ATOM 674 O O . LEU A 1 87 ? -20.182 12.089 10.078 1.00 67.81 87 LEU A O 1
ATOM 678 N N . GLU A 1 88 ? -18.898 12.602 8.314 1.00 61.75 88 GLU A N 1
ATOM 679 C CA . GLU A 1 88 ? -19.291 14.017 8.254 1.00 61.75 88 GLU A CA 1
ATOM 680 C C . GLU A 1 88 ? -20.794 14.197 7.968 1.00 61.75 88 GLU A C 1
ATOM 682 O O . GLU A 1 88 ? -21.437 15.109 8.494 1.00 61.75 88 GLU A O 1
ATOM 687 N N . GLY A 1 89 ? -21.398 13.280 7.202 1.00 53.16 89 GLY A N 1
ATOM 688 C CA . GLY A 1 89 ? -22.831 13.283 6.888 1.00 53.16 89 GLY A CA 1
ATOM 689 C C . GLY A 1 89 ? -23.775 13.016 8.073 1.00 53.16 89 GLY A C 1
ATOM 690 O O . GLY A 1 89 ? -24.981 13.220 7.927 1.00 53.16 89 GLY A O 1
ATOM 691 N N . GLN A 1 90 ? -23.268 12.579 9.236 1.00 44.97 90 GLN A N 1
ATOM 692 C CA . GLN A 1 90 ? -24.079 12.245 10.422 1.00 44.97 90 GLN A CA 1
ATOM 693 C C . GLN A 1 90 ? -24.016 13.272 11.569 1.00 44.97 90 GLN A C 1
ATOM 695 O O . GLN A 1 90 ? -24.690 13.086 12.583 1.00 44.97 90 GLN A O 1
ATOM 700 N N . GLY A 1 91 ? -23.339 14.409 11.378 1.00 35.31 91 GLY A N 1
ATOM 701 C CA . GLY A 1 91 ? -23.415 15.565 12.277 1.00 35.31 91 GLY A CA 1
ATOM 702 C C . GLY A 1 91 ? -22.073 15.956 12.887 1.00 35.31 91 GLY A C 1
ATOM 703 O O . GLY A 1 91 ? -21.590 15.320 13.816 1.00 35.31 91 GLY A O 1
ATOM 704 N N . GLY A 1 92 ? -21.529 17.075 12.411 1.00 31.44 92 GLY A N 1
ATOM 705 C CA . GLY A 1 92 ? -20.371 17.750 12.993 1.00 31.44 92 GLY A CA 1
ATOM 706 C C . GLY A 1 92 ? -19.711 18.655 11.962 1.00 31.44 92 GLY A C 1
ATOM 707 O O . GLY A 1 92 ? -19.095 18.178 11.023 1.00 31.44 92 GLY A O 1
ATOM 708 N N . SER A 1 93 ? -19.867 19.968 12.116 1.00 30.16 93 SER A N 1
ATOM 709 C CA . SER A 1 93 ? -19.346 21.011 11.222 1.00 30.16 93 SER A CA 1
ATOM 710 C C . SER A 1 93 ? -17.840 21.274 11.363 1.00 30.16 93 SER A C 1
ATOM 712 O O . SER A 1 93 ? -17.400 22.385 11.086 1.00 30.16 93 SER A O 1
ATOM 714 N N . ASP A 1 94 ? -17.066 20.282 11.787 1.00 32.97 94 ASP A N 1
ATOM 715 C CA . ASP A 1 94 ? -15.610 20.319 11.732 1.00 32.97 94 ASP A CA 1
ATOM 716 C C . ASP A 1 94 ? -15.213 19.258 10.718 1.00 32.97 94 ASP A C 1
ATOM 718 O O . ASP A 1 94 ? -15.177 18.071 11.039 1.00 32.97 94 ASP A O 1
ATOM 722 N N . GLY A 1 95 ? -15.000 19.689 9.470 1.00 34.72 95 GLY A N 1
ATOM 723 C CA . GLY A 1 95 ? -14.461 18.815 8.436 1.00 34.72 95 GLY A CA 1
ATOM 724 C C . GLY A 1 95 ? -13.250 18.100 9.013 1.00 34.72 95 GLY A C 1
ATOM 725 O O . GLY A 1 95 ? -12.356 18.745 9.576 1.00 34.72 95 GLY A O 1
ATOM 726 N N . VAL A 1 96 ? -13.245 16.772 8.941 1.00 42.41 96 VAL A N 1
ATOM 727 C CA . VAL A 1 96 ? -12.077 15.995 9.321 1.00 42.41 96 VAL A CA 1
ATOM 728 C C . VAL A 1 96 ? -11.065 16.304 8.240 1.00 42.41 96 VAL A C 1
ATOM 730 O O . VAL A 1 96 ? -11.020 15.666 7.194 1.00 42.41 96 VAL A O 1
ATOM 733 N N . ASP A 1 97 ? -10.286 17.352 8.469 1.00 46.72 97 ASP A N 1
ATOM 734 C CA . ASP A 1 97 ? -9.292 17.822 7.532 1.00 46.72 97 ASP A CA 1
ATOM 735 C C . ASP A 1 97 ? -8.127 16.826 7.576 1.00 46.72 97 ASP A C 1
ATOM 737 O O . ASP A 1 97 ? -7.104 17.047 8.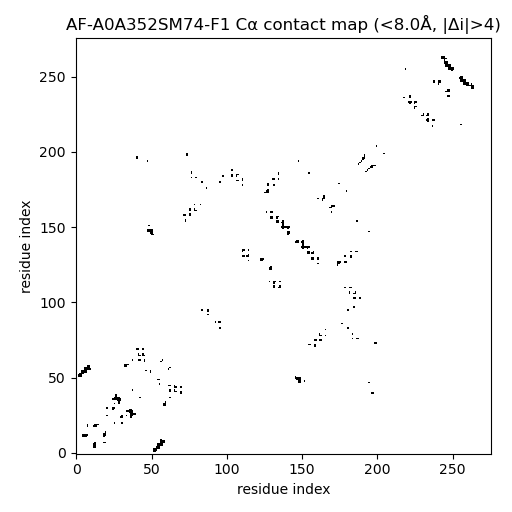227 1.00 46.72 97 ASP A O 1
ATOM 741 N N . VAL A 1 98 ? -8.315 15.675 6.911 1.00 48.81 98 VAL A N 1
ATOM 742 C CA . VAL A 1 98 ? -7.317 14.609 6.707 1.00 48.81 98 VAL A CA 1
ATOM 743 C C . VAL A 1 98 ? -6.078 15.170 5.981 1.00 48.81 98 VAL A C 1
ATOM 745 O O . VAL A 1 98 ? -5.055 14.495 5.885 1.00 48.81 98 VAL A O 1
ATOM 748 N N . ALA A 1 99 ? -6.158 16.406 5.469 1.00 42.75 99 ALA A N 1
ATOM 749 C CA . ALA A 1 99 ? -5.091 17.136 4.806 1.00 42.75 99 ALA A CA 1
ATOM 750 C C . ALA A 1 99 ? -4.424 18.222 5.681 1.00 42.75 99 ALA A C 1
ATOM 752 O O . ALA A 1 99 ? -3.320 18.655 5.335 1.00 42.75 99 ALA A O 1
ATOM 753 N N . SER A 1 100 ? -5.010 18.663 6.806 1.00 42.62 100 SER A N 1
ATOM 754 C CA . SER A 1 100 ? -4.404 19.738 7.610 1.00 42.62 100 SER A CA 1
ATOM 755 C C . SER A 1 100 ? -3.201 19.246 8.422 1.00 42.62 100 SER A C 1
ATOM 757 O O . SER A 1 100 ? -3.269 18.377 9.289 1.00 42.62 100 SER A O 1
ATOM 759 N N . GLY A 1 101 ? -2.039 19.829 8.129 1.00 42.62 101 GLY A N 1
ATOM 760 C CA . GLY A 1 101 ? -0.729 19.461 8.670 1.00 42.62 101 GLY A CA 1
ATOM 761 C C . GLY A 1 101 ? -0.480 19.788 10.147 1.00 42.62 101 GLY A C 1
ATOM 762 O O . GLY A 1 101 ? 0.680 19.884 10.539 1.00 42.62 101 GLY A O 1
ATOM 763 N N . ALA A 1 102 ? -1.509 19.945 10.979 1.00 43.94 102 ALA A N 1
ATOM 764 C CA . ALA A 1 102 ? -1.360 20.320 12.384 1.00 43.94 102 ALA A CA 1
ATOM 765 C C . ALA A 1 102 ? -2.027 19.309 13.330 1.00 43.94 102 ALA A C 1
ATOM 767 O O . ALA A 1 102 ? -2.941 19.666 14.055 1.00 43.94 102 ALA A O 1
ATOM 768 N N . SER A 1 103 ? -1.541 18.059 13.315 1.00 63.66 103 SER A N 1
ATOM 769 C CA . SER A 1 103 ? -1.153 17.283 14.518 1.00 63.66 103 SER A CA 1
ATOM 770 C C . SER A 1 103 ? -1.096 15.759 14.303 1.00 63.66 103 SER A C 1
ATOM 772 O O . SER A 1 103 ? -1.432 15.005 15.210 1.00 63.66 103 SER A O 1
ATOM 774 N N . HIS A 1 104 ? -0.596 15.262 13.163 1.00 73.81 104 HIS A N 1
ATOM 775 C CA . HIS A 1 104 ? -0.364 13.815 12.969 1.00 73.81 104 HIS A CA 1
ATOM 776 C C . HIS A 1 104 ? 0.440 13.163 14.119 1.00 73.81 104 HIS A C 1
ATOM 778 O O . HIS A 1 104 ? 0.248 11.992 14.428 1.00 73.81 104 HIS A O 1
ATOM 784 N N . GLY A 1 105 ? 1.324 13.931 14.772 1.00 75.50 105 GLY A N 1
ATOM 785 C CA . GLY A 1 105 ? 2.032 13.502 15.981 1.00 75.50 105 GLY A CA 1
ATOM 786 C C . GLY A 1 105 ? 1.120 13.332 17.201 1.00 75.50 105 GLY A C 1
ATOM 787 O O . GLY A 1 105 ? 1.216 12.312 17.869 1.00 75.50 105 GLY A O 1
ATOM 788 N N . ALA A 1 106 ? 0.198 14.267 17.456 1.00 82.38 106 ALA A N 1
ATOM 789 C CA . ALA A 1 106 ? -0.760 14.143 18.559 1.00 82.38 106 ALA A CA 1
ATOM 790 C C . ALA A 1 106 ? -1.764 13.008 18.309 1.00 82.38 106 ALA A C 1
ATOM 792 O O . ALA A 1 106 ? -2.128 12.296 19.240 1.00 82.38 106 ALA A O 1
ATOM 793 N N . ASP A 1 107 ? -2.157 12.794 17.050 1.00 84.94 107 ASP A N 1
ATOM 794 C CA . ASP A 1 107 ? -3.004 11.661 16.670 1.00 84.94 107 ASP A CA 1
ATOM 795 C C . ASP A 1 107 ? -2.307 10.330 16.957 1.00 84.94 107 ASP A C 1
ATOM 797 O O . ASP A 1 107 ? -2.895 9.418 17.536 1.00 84.94 107 ASP A O 1
ATOM 801 N N . LEU A 1 108 ? -1.026 10.225 16.591 1.00 83.19 108 LEU A N 1
ATOM 802 C CA . LEU A 1 108 ? -0.224 9.047 16.894 1.00 83.19 108 LEU A CA 1
ATOM 803 C C . LEU A 1 108 ? -0.040 8.866 18.407 1.00 83.19 108 LEU A C 1
ATOM 805 O O . LEU A 1 108 ? -0.155 7.745 18.896 1.00 83.19 108 LEU A O 1
ATOM 809 N N . GLU A 1 109 ? 0.214 9.939 19.157 1.00 86.19 109 GLU A N 1
ATOM 810 C CA . GLU A 1 109 ? 0.298 9.895 20.622 1.00 86.19 109 GLU A CA 1
ATOM 811 C C . GLU A 1 109 ? -1.016 9.415 21.251 1.00 86.19 109 GLU A C 1
ATOM 81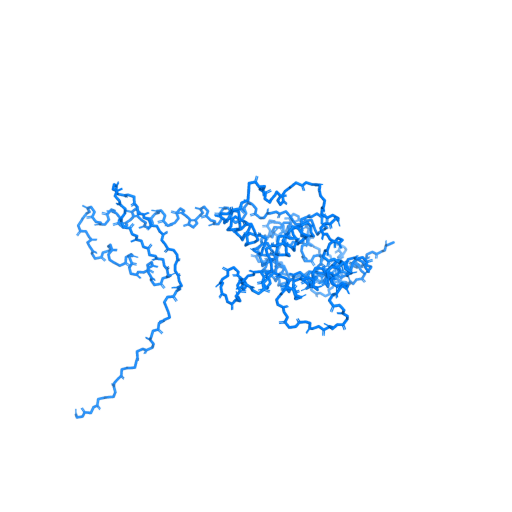3 O O . GLU A 1 109 ? -0.984 8.582 22.159 1.00 86.19 109 GLU A O 1
ATOM 818 N N . ALA A 1 110 ? -2.164 9.860 20.731 1.00 86.44 110 ALA A N 1
ATOM 819 C CA . ALA A 1 110 ? -3.479 9.396 21.160 1.00 86.44 110 ALA A CA 1
ATOM 820 C C . ALA A 1 110 ? -3.667 7.895 20.881 1.00 86.44 110 ALA A C 1
ATOM 822 O O . ALA A 1 110 ? -4.035 7.151 21.790 1.00 86.44 110 ALA A O 1
ATOM 823 N N . ILE A 1 111 ? -3.332 7.423 19.673 1.00 86.38 111 ILE A N 1
ATOM 824 C CA . ILE A 1 111 ? -3.387 5.992 19.317 1.00 86.38 111 ILE A CA 1
ATOM 825 C C . ILE A 1 111 ? -2.468 5.165 20.227 1.00 86.38 111 ILE A C 1
ATOM 827 O O . ILE A 1 111 ? -2.868 4.117 20.737 1.00 86.38 111 ILE A O 1
ATOM 831 N N . VAL A 1 112 ? -1.245 5.635 20.483 1.00 85.56 112 VAL A N 1
ATOM 832 C CA . VAL A 1 112 ? -0.292 4.950 21.368 1.00 85.56 112 VAL A CA 1
ATOM 833 C C . VAL A 1 112 ? -0.809 4.911 22.809 1.00 85.56 112 VAL A C 1
ATOM 835 O O . VAL A 1 112 ? -0.693 3.875 23.466 1.00 85.56 112 VAL A O 1
ATOM 838 N N . ALA A 1 113 ? -1.416 5.992 23.303 1.00 86.94 113 ALA A N 1
ATOM 839 C CA . ALA A 1 113 ? -2.034 6.022 24.626 1.00 86.94 113 ALA A CA 1
ATOM 840 C C . ALA A 1 113 ? -3.213 5.037 24.724 1.00 86.94 113 ALA A C 1
ATOM 842 O O . ALA A 1 113 ? -3.307 4.299 25.708 1.00 86.94 113 ALA A O 1
ATOM 843 N N . MET A 1 114 ? -4.061 4.956 23.690 1.00 83.25 114 MET A N 1
ATOM 844 C CA . MET A 1 114 ? -5.145 3.967 23.594 1.00 83.25 114 MET A CA 1
ATOM 845 C C . MET A 1 114 ? -4.598 2.533 23.619 1.00 83.25 114 MET A C 1
ATOM 847 O O . MET A 1 114 ? -5.088 1.704 24.387 1.00 83.25 114 MET A O 1
ATOM 851 N N . HIS A 1 115 ? -3.536 2.252 22.856 1.00 82.25 115 HIS A N 1
ATOM 852 C CA . HIS A 1 115 ? -2.883 0.940 22.840 1.00 82.25 115 HIS A CA 1
ATOM 853 C C . HIS A 1 115 ? -2.329 0.550 24.221 1.00 82.25 115 HIS A C 1
ATOM 855 O O . HIS A 1 115 ? -2.520 -0.574 24.685 1.00 82.25 115 HIS A O 1
ATOM 861 N N . GLN A 1 116 ? -1.675 1.486 24.916 1.00 80.62 116 GLN A N 1
ATOM 862 C CA . GLN A 1 116 ? -1.136 1.253 26.259 1.00 80.62 116 GLN A CA 1
ATOM 863 C C . GLN A 1 116 ? -2.243 1.050 27.306 1.00 80.62 116 GLN A C 1
ATOM 865 O O . GLN A 1 116 ? -2.105 0.195 28.184 1.00 80.62 116 GLN A O 1
ATOM 870 N N . ALA A 1 117 ? -3.351 1.791 27.200 1.00 77.25 117 ALA A N 1
ATOM 871 C CA . ALA A 1 117 ? -4.500 1.686 28.101 1.00 77.25 117 ALA A CA 1
ATOM 872 C C . ALA A 1 117 ? -5.263 0.358 27.953 1.00 77.25 117 ALA A C 1
ATOM 874 O O . ALA A 1 117 ? -5.803 -0.152 28.937 1.00 77.25 117 ALA A O 1
ATOM 875 N N . GLN A 1 118 ? -5.266 -0.242 26.758 1.00 67.69 118 GLN A N 1
ATOM 876 C CA . GLN A 1 118 ? -5.863 -1.562 26.518 1.00 67.69 118 GLN A CA 1
ATOM 877 C C . GLN A 1 118 ? -5.097 -2.707 27.217 1.00 67.69 118 GLN A C 1
ATOM 879 O O . GLN A 1 118 ? -5.633 -3.810 27.369 1.00 67.69 118 GLN A O 1
ATOM 884 N N . GLY A 1 119 ? -3.890 -2.436 27.737 1.00 53.19 119 GLY A N 1
ATOM 885 C CA . GLY A 1 119 ? -3.039 -3.407 28.417 1.00 53.19 119 GLY A CA 1
ATOM 886 C C . GLY A 1 119 ? -2.514 -4.475 27.454 1.00 53.19 119 GLY A C 1
ATOM 887 O O . GLY A 1 119 ? -3.097 -4.744 26.414 1.00 53.19 119 GLY A O 1
ATOM 888 N N . ALA A 1 120 ? -1.399 -5.117 27.801 1.00 45.19 120 ALA A N 1
ATOM 889 C CA . ALA A 1 120 ? -0.680 -6.092 26.972 1.00 45.19 120 ALA A CA 1
ATOM 890 C C . ALA A 1 120 ? -1.435 -7.423 26.695 1.00 45.19 120 ALA A C 1
ATOM 892 O O . ALA A 1 120 ? -0.850 -8.506 26.759 1.00 45.19 120 ALA A O 1
ATOM 893 N N . LYS A 1 121 ? -2.734 -7.387 26.3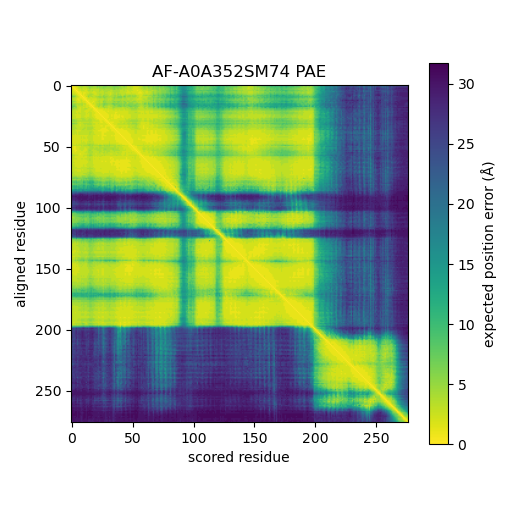81 1.00 48.41 121 LYS A N 1
ATOM 894 C CA . LYS A 1 121 ? -3.458 -8.491 25.752 1.00 48.41 121 LYS A CA 1
ATOM 895 C C . LYS A 1 121 ? -3.193 -8.443 24.253 1.00 48.41 121 LYS A C 1
ATOM 897 O O . LYS A 1 121 ? -4.029 -8.010 23.471 1.00 48.41 121 LYS A O 1
ATOM 902 N N . LYS A 1 122 ? -2.006 -8.918 23.879 1.00 44.44 122 LYS A N 1
ATOM 903 C CA . LYS A 1 122 ? -1.649 -9.246 22.497 1.00 44.44 122 LYS A CA 1
ATOM 904 C C . LYS A 1 122 ? -2.787 -10.085 21.890 1.00 44.44 122 LYS A C 1
ATOM 906 O O . LYS A 1 122 ? -3.049 -11.184 22.386 1.00 44.44 122 LYS A O 1
ATOM 911 N N . GLY A 1 123 ? -3.498 -9.543 20.898 1.00 50.91 123 GLY A N 1
ATOM 912 C CA . GLY A 1 123 ? -4.703 -10.157 20.326 1.00 50.91 123 GLY A CA 1
ATOM 913 C C . GLY A 1 123 ? -6.031 -9.741 20.972 1.00 50.91 123 GLY A C 1
ATOM 914 O O . GLY A 1 123 ? -6.882 -10.603 21.220 1.00 50.91 123 GLY A O 1
ATOM 915 N N . SER A 1 124 ? -6.238 -8.445 21.239 1.00 50.12 124 SER A N 1
ATOM 916 C CA . SER A 1 124 ? -7.594 -7.930 21.470 1.00 50.12 124 SER A CA 1
ATOM 917 C C . SER A 1 124 ? -8.478 -8.362 20.299 1.00 50.12 124 SER A C 1
ATOM 919 O O . SER A 1 124 ? -8.224 -7.994 19.161 1.00 50.12 124 SER A O 1
ATOM 921 N N . LYS A 1 125 ? -9.519 -9.159 20.562 1.00 66.69 125 LYS A N 1
ATOM 922 C CA . LYS A 1 125 ? -10.468 -9.619 19.531 1.00 66.69 125 LYS A CA 1
ATOM 923 C C . LYS A 1 125 ? -11.345 -8.490 18.961 1.00 66.69 125 LYS A C 1
ATOM 925 O O . LYS A 1 125 ? -12.272 -8.785 18.216 1.00 66.69 125 LYS A O 1
ATOM 930 N N . SER A 1 126 ? -11.133 -7.237 19.370 1.00 87.50 126 SER A N 1
ATOM 931 C CA . SER A 1 126 ? -11.899 -6.098 18.872 1.00 87.50 126 SER A CA 1
ATOM 932 C C . SER A 1 126 ? -11.282 -5.541 17.593 1.00 87.50 126 SER A C 1
ATOM 934 O O . SER A 1 126 ? -10.064 -5.419 17.478 1.00 87.50 126 SER A O 1
ATOM 936 N N . LEU A 1 127 ? -12.139 -5.127 16.660 1.00 88.62 127 LEU A N 1
ATOM 937 C CA . LEU A 1 127 ? -11.720 -4.452 15.428 1.00 88.62 127 LEU A CA 1
ATOM 938 C C . LEU A 1 127 ? -10.934 -3.175 15.706 1.00 88.62 127 LEU A C 1
ATOM 940 O O . LEU A 1 127 ? -9.958 -2.880 15.025 1.00 88.62 127 LEU A O 1
ATOM 944 N N . GLU A 1 128 ? -11.346 -2.442 16.737 1.00 90.56 128 GLU A N 1
ATOM 945 C CA . GLU A 1 128 ?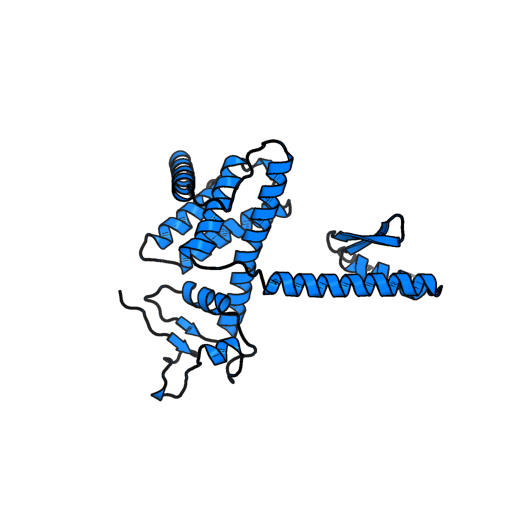 -10.651 -1.246 17.194 1.00 90.56 128 GLU A CA 1
ATOM 946 C C . GLU A 1 128 ? -9.219 -1.562 17.656 1.00 90.56 128 GLU A C 1
ATOM 948 O O . GLU A 1 128 ? -8.280 -0.858 17.293 1.00 90.56 128 GLU A O 1
ATOM 953 N N . GLY A 1 129 ? -9.039 -2.666 18.391 1.00 89.31 129 GLY A N 1
ATOM 954 C CA . GLY A 1 129 ? -7.724 -3.132 18.823 1.00 89.31 129 GLY A CA 1
ATOM 955 C C . GLY A 1 129 ? -6.838 -3.531 17.643 1.00 89.31 129 GLY A C 1
ATOM 956 O O . GLY A 1 129 ? -5.680 -3.128 17.611 1.00 89.31 129 GLY A O 1
ATOM 957 N N . GLU A 1 130 ? -7.386 -4.245 16.650 1.00 91.12 130 GLU A N 1
ATOM 958 C CA . GLU A 1 130 ? -6.662 -4.612 15.417 1.00 91.12 130 GLU A CA 1
ATOM 959 C C . GLU A 1 130 ? -6.140 -3.371 14.666 1.00 91.12 130 GLU A C 1
ATOM 961 O O . GLU A 1 130 ? -4.997 -3.356 14.206 1.00 91.12 130 GLU A O 1
ATOM 966 N N . LEU A 1 131 ? -6.959 -2.317 14.555 1.00 92.94 131 LEU A N 1
ATOM 967 C CA . LEU A 1 131 ? -6.583 -1.065 13.888 1.00 92.94 131 LEU A CA 1
ATOM 968 C C . LEU A 1 131 ? -5.482 -0.313 14.651 1.00 92.94 131 LEU A C 1
ATOM 970 O O . LEU A 1 131 ? -4.487 0.101 14.055 1.00 92.94 131 LEU A O 1
ATOM 974 N N . VAL A 1 132 ? -5.654 -0.155 15.965 1.00 92.94 132 VAL A N 1
ATOM 975 C CA . VAL A 1 132 ? -4.705 0.550 16.840 1.00 92.94 132 VAL A CA 1
ATOM 976 C C . VAL A 1 132 ? -3.367 -0.193 16.911 1.00 92.94 132 VAL A C 1
ATOM 978 O O . VAL A 1 132 ? -2.317 0.422 16.722 1.00 92.94 132 VAL A O 1
ATOM 981 N N . GLU A 1 133 ? -3.391 -1.514 17.122 1.00 92.69 133 GLU A N 1
ATOM 982 C CA . GLU A 1 133 ? -2.190 -2.360 17.157 1.00 92.69 133 GLU A CA 1
ATOM 983 C C . GLU A 1 133 ? -1.441 -2.300 15.821 1.00 92.69 133 GLU A C 1
ATOM 985 O O . GLU A 1 133 ? -0.231 -2.087 15.819 1.00 92.69 133 GLU A O 1
ATOM 990 N N . GLY A 1 134 ? -2.149 -2.367 14.687 1.00 95.00 134 GLY A N 1
ATOM 991 C CA . GLY A 1 134 ? -1.534 -2.276 13.361 1.00 95.00 134 GLY A CA 1
ATOM 992 C C . GLY A 1 134 ? -0.779 -0.963 13.116 1.00 95.00 134 GLY A C 1
ATOM 993 O O . GLY A 1 134 ? 0.326 -0.985 12.569 1.00 95.00 134 GLY A O 1
ATOM 994 N N . ILE A 1 135 ? -1.321 0.179 13.557 1.00 95.31 135 ILE A N 1
ATOM 995 C CA . ILE A 1 135 ? -0.632 1.479 13.460 1.00 95.31 135 ILE A CA 1
ATOM 996 C C . ILE A 1 135 ? 0.580 1.538 14.396 1.00 95.31 135 ILE A C 1
ATOM 998 O O . ILE A 1 135 ? 1.663 1.963 13.978 1.00 95.31 135 ILE A O 1
ATOM 1002 N N . CYS A 1 136 ? 0.431 1.094 15.646 1.00 93.69 136 CYS A N 1
ATOM 1003 C CA . CYS A 1 136 ? 1.533 1.070 16.607 1.00 93.69 136 CYS A CA 1
ATOM 1004 C C . CYS A 1 136 ? 2.681 0.166 16.143 1.00 93.69 136 CYS A C 1
ATOM 1006 O O . CYS A 1 136 ? 3.842 0.576 16.215 1.00 93.69 136 CYS A O 1
ATOM 1008 N N . ASP A 1 137 ? 2.373 -1.025 15.628 1.00 94.69 137 ASP A N 1
ATOM 1009 C CA . ASP A 1 137 ? 3.362 -1.954 15.086 1.00 94.69 137 ASP A CA 1
ATOM 1010 C C . ASP A 1 137 ? 4.057 -1.365 13.860 1.00 94.69 137 ASP A C 1
ATOM 1012 O O . ASP A 1 137 ? 5.287 -1.384 13.786 1.00 94.69 137 ASP A O 1
ATOM 1016 N N . ALA A 1 138 ? 3.307 -0.758 12.936 1.00 95.44 138 ALA A N 1
ATOM 1017 C CA . ALA A 1 138 ? 3.903 -0.106 11.777 1.00 95.44 138 ALA A CA 1
ATOM 1018 C C . ALA A 1 138 ? 4.898 0.988 12.197 1.00 95.44 138 ALA A C 1
ATOM 1020 O O . ALA A 1 138 ? 6.024 1.038 11.695 1.00 95.44 138 ALA A O 1
ATOM 1021 N N . PHE A 1 139 ? 4.516 1.850 13.143 1.00 93.25 139 PHE A N 1
ATOM 1022 C CA . PHE A 1 139 ? 5.381 2.928 13.620 1.00 93.25 139 PHE A CA 1
ATOM 1023 C C . PHE A 1 139 ? 6.602 2.397 14.384 1.00 93.25 139 PHE A C 1
ATOM 1025 O O . PHE A 1 139 ? 7.728 2.879 14.210 1.00 93.25 139 PHE A O 1
ATOM 1032 N N . LYS A 1 140 ? 6.410 1.358 15.198 1.00 94.38 140 LYS A N 1
ATOM 1033 C CA . LYS A 1 140 ? 7.490 0.687 15.922 1.00 94.38 140 LYS A CA 1
ATOM 1034 C C . LYS A 1 140 ? 8.525 0.099 14.965 1.00 94.38 140 LYS A C 1
ATOM 1036 O O . LYS A 1 140 ? 9.713 0.301 15.180 1.00 94.38 140 LYS A O 1
ATOM 1041 N N . GLU A 1 141 ? 8.107 -0.587 13.907 1.00 95.25 141 GLU A N 1
ATOM 1042 C CA . GLU A 1 141 ? 9.046 -1.187 12.951 1.00 95.25 141 GLU A CA 1
ATOM 1043 C C . GLU A 1 141 ? 9.834 -0.121 12.173 1.00 95.25 141 GLU A C 1
ATOM 1045 O O . GLU A 1 141 ? 11.024 -0.291 11.923 1.00 95.25 141 GLU A O 1
ATOM 1050 N N . ILE A 1 142 ? 9.235 1.032 11.855 1.00 92.31 142 ILE A N 1
ATOM 1051 C CA . ILE A 1 142 ? 9.981 2.142 11.233 1.00 92.31 142 ILE A CA 1
ATOM 1052 C C . ILE A 1 142 ? 11.003 2.737 12.208 1.00 92.31 142 ILE A C 1
ATOM 1054 O O . ILE A 1 142 ? 12.132 3.033 11.821 1.00 92.31 142 ILE A O 1
ATOM 1058 N N . THR A 1 143 ? 10.641 2.901 13.479 1.00 92.00 143 THR A N 1
ATOM 1059 C CA . THR A 1 143 ? 11.555 3.466 14.488 1.00 92.00 143 THR A CA 1
ATOM 1060 C C . THR A 1 143 ? 12.641 2.478 14.931 1.00 92.00 143 THR A C 1
ATOM 1062 O O . THR A 1 143 ? 13.721 2.898 15.351 1.00 92.00 143 THR A O 1
ATOM 1065 N N . GLN A 1 144 ? 12.404 1.172 14.785 1.00 87.69 144 GLN A N 1
ATOM 1066 C CA . GLN A 1 144 ? 13.375 0.104 15.022 1.00 87.69 144 GLN A CA 1
ATOM 1067 C C . GLN A 1 144 ? 14.131 -0.240 13.730 1.00 87.69 144 GLN A C 1
ATOM 1069 O O . GLN A 1 144 ? 13.773 -1.163 13.010 1.00 87.69 144 GLN A O 1
ATOM 1074 N N . ASP A 1 145 ? 15.204 0.508 13.460 1.00 91.00 145 ASP A N 1
ATOM 1075 C CA . ASP A 1 145 ? 16.121 0.292 12.323 1.00 91.00 145 ASP A CA 1
ATOM 1076 C C . ASP A 1 145 ? 15.466 0.418 10.932 1.00 91.00 145 ASP A C 1
ATOM 1078 O O . ASP A 1 145 ? 15.902 -0.213 9.979 1.00 91.00 145 ASP A O 1
ATOM 1082 N N . LEU A 1 146 ? 14.436 1.260 10.769 1.00 91.88 146 LEU A N 1
ATOM 1083 C CA . LEU A 1 146 ? 13.794 1.501 9.467 1.00 91.88 146 LEU A CA 1
ATOM 1084 C C . LEU A 1 146 ? 13.320 0.198 8.787 1.00 91.88 146 LEU A C 1
ATOM 1086 O O . LEU A 1 146 ? 13.500 0.015 7.579 1.00 91.88 146 LEU A O 1
ATOM 1090 N N . HIS A 1 147 ? 12.692 -0.715 9.538 1.00 94.12 147 HIS A N 1
ATOM 1091 C CA . HIS A 1 147 ? 12.100 -1.943 8.997 1.00 94.12 147 HIS A CA 1
ATOM 1092 C C . HIS A 1 147 ? 10.816 -1.669 8.189 1.00 94.12 147 HIS A C 1
ATOM 1094 O O . HIS A 1 147 ? 9.711 -2.085 8.545 1.00 94.12 147 HIS A O 1
ATOM 1100 N N . THR A 1 148 ? 10.964 -1.023 7.033 1.00 95.12 148 THR A N 1
ATOM 1101 C CA . THR A 1 148 ? 9.866 -0.648 6.127 1.00 95.12 148 THR A CA 1
ATOM 1102 C C . THR A 1 148 ? 9.049 -1.849 5.656 1.00 95.12 148 THR A C 1
ATOM 1104 O O . THR A 1 148 ? 7.829 -1.761 5.592 1.00 95.12 148 THR A O 1
ATOM 1107 N N . ALA A 1 149 ? 9.685 -2.999 5.418 1.00 94.56 149 ALA A N 1
ATOM 1108 C CA . ALA A 1 149 ? 9.006 -4.227 5.003 1.00 94.56 149 ALA A CA 1
ATOM 1109 C C . ALA A 1 149 ? 7.965 -4.707 6.029 1.00 94.56 149 ALA A C 1
ATOM 1111 O O . ALA A 1 149 ? 6.827 -5.028 5.684 1.00 94.56 149 ALA A O 1
ATOM 1112 N N . LYS A 1 150 ? 8.350 -4.727 7.311 1.00 95.88 150 LYS A N 1
ATOM 1113 C CA . LYS A 1 150 ? 7.459 -5.130 8.404 1.00 95.88 150 LYS A CA 1
ATOM 1114 C C . LYS A 1 150 ? 6.413 -4.056 8.684 1.00 95.88 150 LYS A C 1
ATOM 1116 O O . LYS A 1 150 ? 5.260 -4.393 8.929 1.00 95.88 150 LYS A O 1
ATOM 1121 N N . ALA A 1 151 ? 6.786 -2.782 8.568 1.00 96.56 151 ALA A N 1
ATOM 1122 C CA . ALA A 1 151 ? 5.841 -1.682 8.691 1.00 96.56 151 ALA A CA 1
ATOM 1123 C C . ALA A 1 151 ? 4.742 -1.740 7.618 1.00 96.56 151 ALA A C 1
ATOM 1125 O O . ALA A 1 151 ? 3.564 -1.632 7.939 1.00 96.56 151 ALA A O 1
ATOM 1126 N N . ILE A 1 152 ? 5.107 -1.996 6.358 1.00 96.44 152 ILE A N 1
ATOM 1127 C CA . ILE A 1 152 ? 4.156 -2.201 5.256 1.00 96.44 152 ILE A CA 1
ATOM 1128 C C . ILE A 1 152 ? 3.256 -3.415 5.531 1.00 96.44 152 ILE A C 1
ATOM 1130 O O . ILE A 1 152 ? 2.053 -3.348 5.290 1.00 96.44 152 ILE A O 1
ATOM 1134 N N . ALA A 1 153 ? 3.799 -4.510 6.075 1.00 96.62 153 ALA A N 1
ATOM 1135 C CA . ALA A 1 153 ? 2.997 -5.675 6.449 1.00 96.62 153 ALA A CA 1
ATOM 1136 C C . ALA A 1 153 ? 1.953 -5.350 7.536 1.00 96.62 153 ALA A C 1
ATOM 1138 O O . ALA A 1 153 ? 0.802 -5.772 7.419 1.00 96.62 153 ALA A O 1
ATOM 1139 N N . ALA A 1 154 ? 2.327 -4.564 8.551 1.00 96.50 154 ALA A N 1
ATOM 1140 C CA . ALA A 1 154 ? 1.399 -4.085 9.575 1.00 96.50 154 ALA A CA 1
ATOM 1141 C C . ALA A 1 154 ? 0.326 -3.151 8.981 1.00 96.50 154 ALA A C 1
ATOM 1143 O O . ALA A 1 154 ? -0.864 -3.330 9.248 1.00 96.50 154 ALA A O 1
ATOM 1144 N N . LEU A 1 155 ? 0.717 -2.234 8.085 1.00 96.44 155 LEU A N 1
ATOM 1145 C CA . LEU A 1 155 ? -0.220 -1.368 7.361 1.00 96.44 155 LEU A CA 1
ATOM 1146 C C . LEU A 1 155 ? -1.208 -2.170 6.508 1.00 96.44 155 LEU A C 1
ATOM 1148 O O . LEU A 1 155 ? -2.385 -1.833 6.501 1.00 96.44 155 LEU A O 1
ATOM 1152 N N . PHE A 1 156 ? -0.794 -3.267 5.864 1.00 96.69 156 PHE A N 1
ATOM 1153 C CA . PHE A 1 156 ? -1.730 -4.142 5.147 1.00 96.69 156 PHE A CA 1
ATOM 1154 C C . PHE A 1 156 ? -2.775 -4.794 6.057 1.00 96.69 156 PHE A C 1
ATOM 1156 O O . PHE A 1 156 ? -3.901 -5.036 5.609 1.00 96.69 156 PHE A O 1
ATOM 1163 N N . GLY A 1 157 ? -2.423 -5.069 7.317 1.00 95.44 157 GLY A N 1
ATOM 1164 C CA . GLY A 1 157 ? -3.383 -5.484 8.339 1.00 95.44 157 GLY A CA 1
ATOM 1165 C C . GLY A 1 157 ? -4.468 -4.426 8.529 1.00 95.44 157 GLY A C 1
ATOM 1166 O O . GLY A 1 157 ? -5.653 -4.729 8.385 1.00 95.44 157 GLY A O 1
ATOM 1167 N N . VAL A 1 158 ? -4.059 -3.167 8.718 1.00 94.94 158 VAL A N 1
ATOM 1168 C CA . VAL A 1 158 ? -4.970 -2.012 8.823 1.00 94.94 158 VAL A CA 1
ATOM 1169 C C . VAL A 1 158 ? -5.817 -1.856 7.555 1.00 94.94 158 VAL A C 1
ATOM 1171 O O . VAL A 1 158 ? -7.043 -1.787 7.647 1.00 94.94 158 VAL A O 1
ATOM 1174 N N . SER A 1 159 ? -5.204 -1.895 6.364 1.00 94.25 159 SER A N 1
ATOM 1175 C CA . SER A 1 159 ? -5.903 -1.819 5.071 1.00 94.25 159 SER A CA 1
ATOM 1176 C C . SER A 1 159 ? -7.011 -2.868 4.956 1.00 94.25 159 SER A C 1
ATOM 1178 O O . SER A 1 159 ? -8.100 -2.578 4.465 1.00 94.25 159 SER A O 1
ATOM 1180 N N . SER A 1 160 ? -6.743 -4.096 5.416 1.00 93.06 160 SER A N 1
ATOM 1181 C CA . SER A 1 160 ? -7.706 -5.196 5.366 1.00 93.06 160 SER A CA 1
ATOM 1182 C C . SER A 1 160 ? -8.921 -4.945 6.257 1.00 93.06 160 SER A C 1
ATOM 1184 O O . SER A 1 160 ? -10.039 -5.281 5.866 1.00 93.06 160 SER A O 1
ATOM 1186 N N . VAL A 1 161 ? -8.720 -4.369 7.445 1.00 92.19 161 VAL A N 1
ATOM 1187 C CA . VAL A 1 161 ? -9.821 -4.039 8.359 1.00 92.19 161 VAL A CA 1
ATOM 1188 C C . VAL A 1 161 ? -10.640 -2.873 7.807 1.00 92.19 161 VAL A C 1
ATOM 1190 O O . VAL A 1 161 ? -11.864 -2.977 7.756 1.00 92.19 161 VAL A O 1
ATOM 1193 N N . LEU A 1 162 ? -9.988 -1.815 7.307 1.00 90.62 162 LEU A N 1
ATOM 1194 C CA . LEU A 1 162 ? -10.667 -0.681 6.664 1.00 90.62 162 LEU A CA 1
ATOM 1195 C C . LEU A 1 162 ? -11.520 -1.129 5.471 1.00 90.62 162 LEU A C 1
ATOM 1197 O O . LEU A 1 162 ? -12.673 -0.722 5.346 1.00 90.62 162 LEU A O 1
ATOM 1201 N N . GLN A 1 163 ? -10.993 -2.021 4.629 1.00 89.69 163 GLN A N 1
ATOM 1202 C CA . GLN A 1 163 ? -11.733 -2.567 3.494 1.00 89.69 163 GLN A CA 1
ATOM 1203 C C . GLN A 1 163 ? -12.941 -3.404 3.932 1.00 89.69 163 GLN A C 1
ATOM 1205 O O . GLN A 1 163 ? -14.023 -3.276 3.358 1.00 89.69 163 GLN A O 1
ATOM 1210 N N . ALA A 1 164 ? -12.782 -4.241 4.958 1.00 89.19 164 ALA A N 1
ATOM 1211 C CA . ALA A 1 164 ? -13.880 -5.041 5.489 1.00 89.19 164 ALA A CA 1
ATOM 1212 C C . ALA A 1 164 ? -14.989 -4.170 6.108 1.00 89.19 164 ALA A C 1
ATOM 1214 O O . ALA A 1 164 ? -16.167 -4.496 5.959 1.00 89.19 164 ALA A O 1
ATOM 1215 N N . LEU A 1 165 ? -14.629 -3.058 6.760 1.00 87.88 165 LEU A N 1
ATOM 1216 C CA . LEU A 1 165 ? -15.583 -2.070 7.272 1.00 87.88 165 LEU A CA 1
ATOM 1217 C C . LEU A 1 165 ? -16.305 -1.343 6.127 1.00 87.88 165 LEU A C 1
ATOM 1219 O O . LEU A 1 165 ? -17.530 -1.259 6.139 1.00 87.88 165 LEU A O 1
ATOM 1223 N N . ALA A 1 166 ? -15.567 -0.872 5.116 1.00 85.19 166 ALA A N 1
ATOM 1224 C CA . ALA A 1 166 ? -16.132 -0.150 3.974 1.00 85.19 166 ALA A CA 1
ATOM 1225 C C . ALA A 1 166 ? -17.100 -1.008 3.141 1.00 85.19 166 ALA A C 1
ATOM 1227 O O . ALA A 1 166 ? -18.119 -0.514 2.668 1.00 85.19 166 ALA A O 1
ATOM 1228 N N . ASN A 1 167 ? -16.813 -2.305 3.008 1.00 84.31 167 ASN A N 1
ATOM 1229 C CA . ASN A 1 167 ? -17.659 -3.249 2.275 1.00 84.31 167 ASN A CA 1
ATOM 1230 C C . ASN A 1 167 ? -18.775 -3.870 3.138 1.00 84.31 167 ASN A C 1
ATOM 1232 O O . ASN A 1 167 ? -19.470 -4.772 2.673 1.00 84.31 167 ASN A O 1
ATOM 1236 N N . GLY A 1 168 ? -18.919 -3.458 4.403 1.00 83.50 168 GLY A N 1
ATOM 1237 C CA . GLY A 1 168 ? -19.930 -3.989 5.325 1.00 83.50 168 GLY A CA 1
ATOM 1238 C C . GLY A 1 168 ? -19.720 -5.449 5.753 1.00 83.50 168 GLY A C 1
ATOM 1239 O O . GLY A 1 168 ? -20.634 -6.061 6.299 1.00 83.50 168 GLY A O 1
ATOM 1240 N N . GLN A 1 169 ? -18.536 -6.025 5.519 1.00 85.62 169 GLN A N 1
ATOM 1241 C CA . GLN A 1 169 ? -18.185 -7.385 5.957 1.00 85.62 169 GLN A CA 1
ATOM 1242 C C . GLN A 1 169 ? -17.923 -7.457 7.463 1.00 85.62 169 GLN A C 1
ATOM 1244 O O . GLN A 1 169 ? -18.153 -8.490 8.090 1.00 85.62 169 GLN A O 1
ATOM 1249 N N . LYS A 1 170 ? -17.417 -6.362 8.036 1.00 86.44 170 LYS A N 1
ATOM 1250 C CA . LYS A 1 170 ? -17.239 -6.169 9.474 1.00 86.44 170 LYS A CA 1
ATOM 1251 C C . LYS A 1 170 ? -18.169 -5.041 9.940 1.00 86.44 170 LYS A C 1
ATOM 1253 O O . LYS A 1 170 ? -18.319 -4.051 9.221 1.00 86.44 170 LYS A O 1
ATOM 1258 N N . PRO A 1 171 ? -18.822 -5.173 11.103 1.00 83.38 171 PRO A N 1
ATOM 1259 C CA . PRO A 1 171 ? -19.854 -4.233 11.511 1.00 83.38 171 PRO A CA 1
ATOM 1260 C C . PRO A 1 171 ? -19.235 -2.914 12.002 1.00 83.38 171 PRO A C 1
ATOM 1262 O O . PRO A 1 171 ? -18.354 -2.883 12.858 1.00 83.38 171 PRO A O 1
ATOM 1265 N N . ARG A 1 172 ? -19.708 -1.792 11.446 1.00 84.69 172 ARG A N 1
ATOM 1266 C CA . ARG A 1 172 ? -19.151 -0.452 11.702 1.00 84.69 172 ARG A CA 1
ATOM 1267 C C . ARG A 1 172 ? -19.308 0.027 13.150 1.00 84.69 172 ARG A C 1
ATOM 1269 O O . ARG A 1 172 ? -18.529 0.861 13.597 1.00 84.69 172 ARG A O 1
ATOM 1276 N N . ASN A 1 173 ? -20.289 -0.493 13.883 1.00 84.44 173 ASN A N 1
ATOM 1277 C CA . ASN A 1 173 ? -20.558 -0.132 15.278 1.00 84.44 173 ASN A CA 1
ATOM 1278 C C . ASN A 1 173 ? -19.546 -0.713 16.284 1.00 84.44 173 ASN A C 1
ATOM 1280 O O . ASN A 1 173 ? -19.584 -0.336 17.451 1.00 84.44 173 ASN A O 1
ATOM 1284 N N . GLU A 1 174 ? -18.662 -1.622 15.861 1.00 84.62 174 GLU A N 1
ATOM 1285 C CA . GLU A 1 174 ? -17.597 -2.182 16.707 1.00 84.62 174 GLU A CA 1
ATOM 1286 C C . GLU A 1 174 ? -16.349 -1.287 16.797 1.00 84.62 174 GLU A C 1
ATOM 1288 O O . GLU A 1 174 ? -15.424 -1.599 17.548 1.00 84.62 174 GLU A O 1
ATOM 1293 N N . VAL A 1 175 ? -16.307 -0.193 16.032 1.00 87.31 175 VAL A N 1
ATOM 1294 C CA . VAL A 1 175 ? -15.206 0.777 16.027 1.00 87.31 175 VAL A CA 1
ATOM 1295 C C . VAL A 1 175 ? -15.782 2.159 16.293 1.00 87.31 175 VAL A C 1
ATOM 1297 O O . VAL A 1 175 ? -16.746 2.558 15.639 1.00 87.31 175 VAL A O 1
ATOM 1300 N N . SER A 1 176 ? -15.208 2.892 17.242 1.00 89.19 176 SER A N 1
ATOM 1301 C CA . SER A 1 176 ? -15.607 4.278 17.494 1.00 89.19 176 SER A CA 1
ATOM 1302 C C . SER A 1 176 ? -15.189 5.217 16.352 1.00 89.19 176 SER A C 1
ATOM 1304 O O . SER A 1 176 ? -14.156 5.032 15.705 1.00 89.19 176 SER A O 1
ATOM 1306 N N . ASP A 1 177 ? -15.993 6.252 16.104 1.00 87.44 177 ASP A N 1
ATOM 1307 C CA . ASP A 1 177 ? -15.744 7.235 15.038 1.00 87.44 177 ASP A CA 1
ATOM 1308 C C . ASP A 1 177 ? -14.438 8.004 15.264 1.00 87.44 177 ASP A C 1
ATOM 1310 O O . ASP A 1 177 ? -13.704 8.283 14.315 1.00 87.44 177 ASP A O 1
ATOM 1314 N N . GLU A 1 178 ? -14.122 8.279 16.531 1.00 86.50 178 GLU A N 1
ATOM 1315 C CA . GLU A 1 178 ? -12.874 8.905 16.959 1.00 86.50 178 GLU A CA 1
ATOM 1316 C C . GLU A 1 178 ? -11.660 8.043 16.591 1.00 86.50 178 GLU A C 1
ATOM 1318 O O . GLU A 1 178 ? -10.748 8.522 15.914 1.00 86.50 178 GLU A O 1
ATOM 1323 N N . VAL A 1 179 ? -11.663 6.754 16.957 1.00 89.06 179 VAL A N 1
ATOM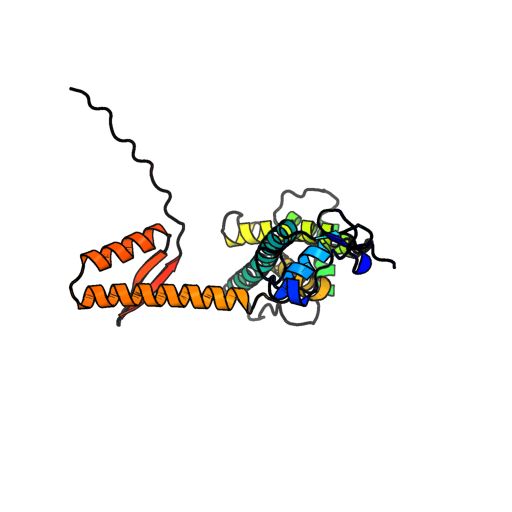 1324 C CA . VAL A 1 179 ? -10.539 5.858 16.649 1.00 89.06 179 VAL A CA 1
ATOM 1325 C C . VAL A 1 179 ? -10.401 5.645 15.150 1.00 89.06 179 VAL A C 1
ATOM 1327 O O . VAL A 1 179 ? -9.285 5.692 14.632 1.00 89.06 179 VAL A O 1
ATOM 1330 N N . LEU A 1 180 ? -11.511 5.456 14.433 1.00 89.56 180 LEU A N 1
ATOM 1331 C CA . LEU A 1 180 ? -11.460 5.286 12.984 1.00 89.56 180 LEU A CA 1
ATOM 1332 C C . LEU A 1 180 ? -10.856 6.522 12.302 1.00 89.56 180 LEU A C 1
ATOM 1334 O O . LEU A 1 180 ? -9.988 6.382 11.441 1.00 89.56 180 LEU A O 1
ATOM 1338 N N . THR A 1 181 ? -11.257 7.718 12.734 1.00 87.94 181 THR A N 1
ATOM 1339 C CA . THR A 1 181 ? -10.718 8.987 12.231 1.00 87.94 181 THR A CA 1
ATOM 1340 C C . THR A 1 181 ? -9.216 9.102 12.485 1.00 87.94 181 THR A C 1
ATOM 1342 O O . THR A 1 181 ? -8.451 9.361 11.553 1.00 87.94 181 THR A O 1
ATOM 1345 N N . LEU A 1 182 ? -8.774 8.854 13.723 1.00 89.88 182 LEU A N 1
ATOM 1346 C CA . LEU A 1 182 ? -7.358 8.900 14.097 1.00 89.88 182 LEU A CA 1
ATOM 1347 C C . LEU A 1 182 ? -6.526 7.904 13.286 1.00 89.88 182 LEU A C 1
ATOM 1349 O O . LEU A 1 182 ? -5.508 8.275 12.699 1.00 89.88 182 LEU A O 1
ATOM 1353 N N . VAL A 1 183 ? -6.979 6.650 13.203 1.00 91.94 183 VAL A N 1
ATOM 1354 C CA . VAL A 1 183 ? -6.293 5.591 12.452 1.00 91.94 183 VAL A CA 1
ATOM 1355 C C . VAL A 1 183 ? -6.167 5.965 10.983 1.00 91.94 183 VAL A C 1
ATOM 1357 O O . VAL A 1 183 ? -5.092 5.800 10.417 1.00 91.94 183 VAL A O 1
ATOM 1360 N N . MET A 1 184 ? -7.219 6.501 10.362 1.00 90.31 184 MET A N 1
ATOM 1361 C CA . MET A 1 184 ? -7.180 6.904 8.956 1.00 90.31 184 MET A CA 1
ATOM 1362 C C . MET A 1 184 ? -6.213 8.069 8.704 1.00 90.31 184 MET A C 1
ATOM 1364 O O . MET A 1 184 ? -5.439 8.009 7.745 1.00 90.31 184 MET A O 1
ATOM 1368 N N . ARG A 1 185 ? -6.187 9.091 9.576 1.00 87.62 185 ARG A N 1
ATOM 1369 C CA . ARG A 1 185 ? -5.227 10.208 9.472 1.00 87.62 185 ARG A CA 1
ATOM 1370 C C . ARG A 1 185 ? -3.785 9.731 9.619 1.00 87.62 185 ARG A C 1
ATOM 1372 O O . ARG A 1 185 ? -2.933 10.073 8.797 1.00 87.62 185 ARG A O 1
ATOM 1379 N N . VAL A 1 186 ? -3.509 8.902 10.626 1.00 91.50 186 VAL A N 1
ATOM 1380 C CA . VAL A 1 186 ? -2.157 8.377 10.861 1.00 91.50 186 VAL A CA 1
ATOM 1381 C C . VAL A 1 186 ? -1.746 7.406 9.756 1.00 91.50 186 VAL A C 1
ATOM 1383 O O . VAL A 1 186 ? -0.637 7.525 9.242 1.00 91.50 186 VAL A O 1
ATOM 1386 N N . TYR A 1 187 ? -2.635 6.512 9.315 1.00 92.81 187 TYR A N 1
ATOM 1387 C CA . TYR A 1 187 ? -2.398 5.622 8.175 1.00 92.81 187 TYR A CA 1
ATOM 1388 C C . TYR A 1 187 ? -2.001 6.414 6.924 1.00 92.81 187 TYR A C 1
ATOM 1390 O O . TYR A 1 187 ? -0.955 6.134 6.334 1.00 92.81 187 TYR A O 1
ATOM 1398 N N . ARG A 1 188 ? -2.777 7.448 6.558 1.00 89.75 188 ARG A N 1
ATOM 1399 C CA . ARG A 1 188 ? -2.459 8.333 5.426 1.00 89.75 188 ARG A CA 1
ATOM 1400 C C . ARG A 1 188 ? -1.080 8.955 5.600 1.00 89.75 188 ARG A C 1
ATOM 1402 O O . ARG A 1 188 ? -0.252 8.826 4.709 1.00 89.75 188 ARG A O 1
ATOM 1409 N N . ALA A 1 189 ? -0.797 9.553 6.755 1.00 89.38 189 ALA A N 1
ATOM 1410 C CA . ALA A 1 189 ? 0.495 10.182 7.016 1.00 89.38 189 ALA A CA 1
ATOM 1411 C C . ALA A 1 189 ? 1.669 9.198 6.940 1.00 89.38 189 ALA A C 1
ATOM 1413 O O . ALA A 1 189 ? 2.739 9.554 6.446 1.00 89.38 189 ALA A O 1
ATOM 1414 N N . MET A 1 190 ? 1.492 7.954 7.387 1.00 91.88 190 MET A N 1
ATOM 1415 C CA . MET A 1 190 ? 2.516 6.925 7.235 1.00 91.88 190 MET A CA 1
ATOM 1416 C C . MET A 1 190 ? 2.748 6.583 5.760 1.00 91.88 190 MET A C 1
ATOM 1418 O O . MET A 1 190 ? 3.896 6.537 5.323 1.00 91.88 190 MET A O 1
ATOM 1422 N N . VAL A 1 191 ? 1.683 6.390 4.980 1.00 92.25 191 VAL A N 1
ATOM 1423 C CA . VAL A 1 191 ? 1.779 6.040 3.555 1.00 92.25 191 VAL A CA 1
ATOM 1424 C C . VAL A 1 191 ? 2.352 7.198 2.724 1.00 92.25 191 VAL A C 1
ATOM 1426 O O . VAL A 1 191 ? 3.261 6.979 1.922 1.00 92.25 191 VAL A O 1
ATOM 1429 N N . THR A 1 192 ? 1.904 8.433 2.953 1.00 89.69 192 THR A N 1
ATOM 1430 C CA . THR A 1 192 ? 2.309 9.601 2.156 1.00 89.69 192 THR A CA 1
ATOM 1431 C C . THR A 1 192 ? 3.577 10.265 2.674 1.00 89.69 192 THR A C 1
ATOM 1433 O O . THR A 1 192 ? 4.508 10.483 1.909 1.00 89.69 192 THR A O 1
ATOM 1436 N N . ASN A 1 193 ? 3.663 10.569 3.970 1.00 89.19 193 ASN A N 1
ATOM 1437 C CA . ASN A 1 193 ? 4.731 11.423 4.503 1.00 89.19 193 ASN A CA 1
ATOM 1438 C C . ASN A 1 193 ? 5.970 10.613 4.899 1.00 89.19 193 ASN A C 1
ATOM 1440 O O . ASN A 1 193 ? 7.086 11.116 4.783 1.00 89.19 193 ASN A O 1
ATOM 1444 N N . ILE A 1 194 ? 5.788 9.373 5.371 1.00 90.69 194 ILE A N 1
ATOM 1445 C CA . ILE A 1 194 ? 6.908 8.512 5.781 1.00 90.69 194 ILE A CA 1
ATOM 1446 C C . ILE A 1 194 ? 7.362 7.629 4.619 1.00 90.69 194 ILE A C 1
ATOM 1448 O O . ILE A 1 194 ? 8.526 7.673 4.219 1.00 90.69 194 ILE A O 1
ATOM 1452 N N . LEU A 1 195 ? 6.453 6.831 4.054 1.00 92.56 195 LEU A N 1
ATOM 1453 C CA . LEU A 1 195 ? 6.791 5.931 2.953 1.00 92.56 195 LEU A CA 1
ATOM 1454 C C . LEU A 1 195 ? 6.932 6.677 1.621 1.00 92.56 195 LEU A C 1
ATOM 1456 O O . LEU A 1 195 ? 7.662 6.210 0.746 1.00 92.56 195 LEU A O 1
ATOM 1460 N N . GLY A 1 196 ? 6.362 7.877 1.487 1.00 91.62 196 GLY A N 1
ATOM 1461 C CA . GLY A 1 196 ? 6.547 8.720 0.306 1.00 91.62 196 GLY A CA 1
ATOM 1462 C C . GLY A 1 196 ? 5.758 8.238 -0.905 1.00 91.62 196 GLY A C 1
ATOM 1463 O O . GLY A 1 196 ? 6.241 8.403 -2.023 1.00 91.62 196 GLY A O 1
ATOM 1464 N N . PHE A 1 197 ? 4.620 7.572 -0.695 1.00 90.88 197 PHE A N 1
ATOM 1465 C CA . PHE A 1 197 ? 3.712 7.234 -1.784 1.00 90.88 197 PHE A CA 1
ATOM 1466 C C . PHE A 1 197 ? 2.748 8.384 -2.003 1.00 90.88 197 PHE A C 1
ATOM 1468 O O . PHE A 1 197 ? 1.976 8.751 -1.120 1.00 90.88 197 PHE A O 1
ATOM 1475 N N . GLU A 1 198 ? 2.800 8.953 -3.193 1.00 81.62 198 GLU A N 1
ATOM 1476 C CA . GLU A 1 198 ? 1.834 9.951 -3.610 1.00 81.62 198 GLU A CA 1
ATOM 1477 C C . GLU A 1 198 ? 0.642 9.250 -4.256 1.00 81.62 198 GLU A C 1
ATOM 1479 O O . GLU A 1 198 ? 0.782 8.178 -4.852 1.00 81.62 198 GLU A O 1
ATOM 1484 N N . GLY A 1 199 ? -0.543 9.845 -4.086 1.00 62.81 199 GLY A N 1
ATOM 1485 C CA . GLY A 1 199 ? -1.780 9.375 -4.696 1.00 62.81 199 GLY A CA 1
ATOM 1486 C C . GLY A 1 199 ? -1.546 9.006 -6.154 1.00 62.81 199 GLY A C 1
ATOM 1487 O O . GLY A 1 199 ? -0.980 9.800 -6.908 1.00 62.81 199 GLY A O 1
ATOM 1488 N N . ALA A 1 200 ? -2.029 7.833 -6.566 1.00 48.09 200 ALA A N 1
ATOM 1489 C CA . ALA A 1 200 ? -2.100 7.401 -7.959 1.00 48.09 200 ALA A CA 1
ATOM 1490 C C . ALA A 1 200 ? -3.109 8.251 -8.764 1.00 48.09 200 ALA A C 1
ATOM 1492 O O . ALA A 1 200 ? -3.813 7.739 -9.629 1.00 48.09 200 ALA A O 1
ATOM 1493 N N . GLN A 1 201 ? -3.165 9.561 -8.502 1.00 42.09 201 GLN A N 1
ATOM 1494 C CA . GLN A 1 201 ? -4.075 10.547 -9.072 1.00 42.09 201 GLN A CA 1
ATOM 1495 C C . GLN A 1 201 ? -4.015 10.574 -10.605 1.00 42.09 201 GLN A C 1
ATOM 1497 O O . GLN A 1 201 ? -4.912 11.104 -11.244 1.00 42.09 201 GLN A O 1
ATOM 1502 N N . ARG A 1 202 ? -2.964 10.015 -11.218 1.00 38.66 202 ARG A N 1
ATOM 1503 C CA . ARG A 1 202 ? -2.871 9.850 -12.673 1.00 38.66 202 ARG A CA 1
ATOM 1504 C C . ARG A 1 202 ? -3.427 8.521 -13.178 1.00 38.66 202 ARG A C 1
ATOM 1506 O O . ARG A 1 202 ? -4.144 8.526 -14.168 1.00 38.66 202 ARG A O 1
ATOM 1513 N N . ALA A 1 203 ? -3.134 7.401 -12.521 1.00 41.09 203 ALA A N 1
ATOM 1514 C CA . ALA A 1 203 ? -3.492 6.080 -13.040 1.00 41.09 203 ALA A CA 1
ATOM 1515 C C . ALA A 1 203 ? -4.936 5.676 -12.703 1.00 41.09 203 ALA A C 1
ATOM 1517 O O . ALA A 1 203 ? -5.631 5.145 -13.573 1.00 41.09 203 ALA A O 1
ATOM 1518 N N . SER A 1 204 ? -5.415 5.961 -11.483 1.00 42.72 204 SER A N 1
ATOM 1519 C CA . SER A 1 204 ? -6.804 5.671 -11.107 1.00 42.72 204 SER A CA 1
ATOM 1520 C C . SER A 1 204 ? -7.770 6.604 -11.828 1.00 42.72 204 SER A C 1
ATOM 1522 O O . SER A 1 204 ? -8.765 6.118 -12.351 1.00 42.72 204 SER A O 1
ATOM 1524 N N . MET A 1 205 ? -7.422 7.884 -11.989 1.00 39.12 205 MET A N 1
ATOM 1525 C CA . MET A 1 205 ? -8.224 8.861 -12.732 1.00 39.12 205 MET A CA 1
ATOM 1526 C C . MET A 1 205 ? -8.262 8.547 -14.229 1.00 39.12 205 MET A C 1
ATOM 1528 O O . MET A 1 205 ? -9.341 8.459 -14.782 1.00 39.12 205 MET A O 1
ATOM 1532 N N . GLU A 1 206 ? -7.140 8.209 -14.876 1.00 42.22 206 GLU A N 1
ATOM 1533 C CA . GLU A 1 206 ? -7.193 7.755 -16.272 1.00 42.22 206 GLU A CA 1
ATOM 1534 C C . GLU A 1 206 ? -7.949 6.430 -16.450 1.00 42.22 206 GLU A C 1
ATOM 1536 O O . GLU A 1 206 ? -8.635 6.237 -17.451 1.00 42.22 206 GLU A O 1
ATOM 1541 N N . SER A 1 207 ? -7.802 5.472 -15.527 1.00 51.34 207 SER A N 1
ATOM 1542 C CA . SER A 1 207 ? -8.546 4.211 -15.612 1.00 51.34 207 SER A CA 1
ATOM 1543 C C . SER A 1 207 ? -10.038 4.421 -15.358 1.00 51.34 207 SER A C 1
ATOM 1545 O O . SER A 1 207 ? -10.847 3.840 -16.074 1.00 51.34 207 SER A O 1
ATOM 1547 N N . SER A 1 208 ? -10.391 5.297 -14.414 1.00 53.38 208 SER A N 1
ATOM 1548 C CA . SER A 1 208 ? -11.760 5.689 -14.092 1.00 53.38 208 SER A CA 1
ATOM 1549 C C . SER A 1 208 ? -12.372 6.470 -15.245 1.00 53.38 208 SER A C 1
ATOM 1551 O O . SER A 1 208 ? -13.448 6.101 -15.681 1.00 53.38 208 SER A O 1
ATOM 1553 N N . ASP A 1 209 ? -11.663 7.436 -15.829 1.00 55.62 209 ASP A N 1
ATOM 1554 C CA . ASP A 1 209 ? -12.106 8.217 -16.989 1.00 55.62 209 ASP A CA 1
ATOM 1555 C C . ASP A 1 209 ? -12.267 7.331 -18.233 1.00 55.62 209 ASP A C 1
ATOM 1557 O O . ASP A 1 209 ? -13.212 7.490 -19.004 1.00 55.62 209 ASP A O 1
ATOM 1561 N N . ARG A 1 210 ? -11.376 6.346 -18.439 1.00 65.38 210 ARG A N 1
ATOM 1562 C CA . ARG A 1 210 ? -11.521 5.355 -19.523 1.00 65.38 210 ARG A CA 1
ATOM 1563 C C . ARG A 1 210 ? -12.714 4.430 -19.294 1.00 65.38 210 ARG A C 1
ATOM 1565 O O . ARG A 1 210 ? -13.419 4.113 -20.252 1.00 65.38 210 ARG A O 1
ATOM 1572 N N . VAL A 1 211 ? -12.936 3.982 -18.058 1.00 72.25 211 VAL A N 1
ATOM 1573 C CA . VAL A 1 211 ? -14.084 3.138 -17.692 1.00 72.25 211 VAL A CA 1
ATOM 1574 C C . VAL A 1 211 ? -15.384 3.936 -17.793 1.00 72.25 211 VAL A C 1
ATOM 1576 O O . VAL A 1 211 ? -16.347 3.446 -18.374 1.00 72.25 211 VAL A O 1
ATOM 1579 N N . GLU A 1 212 ? -15.403 5.178 -17.323 1.00 70.75 212 GLU A N 1
ATOM 1580 C CA . GLU A 1 212 ? -16.531 6.103 -17.419 1.00 70.75 212 GLU A CA 1
ATOM 1581 C C . GLU A 1 212 ? -16.837 6.448 -18.880 1.00 70.75 212 GLU A C 1
ATOM 1583 O O . GLU A 1 212 ? -17.991 6.370 -19.296 1.00 70.75 212 GLU A O 1
ATOM 1588 N N . GLY A 1 213 ? -15.813 6.695 -19.701 1.00 74.62 213 GLY A N 1
ATOM 1589 C CA . GLY A 1 213 ? -15.954 6.884 -21.146 1.00 74.62 213 GLY A CA 1
ATOM 1590 C C . GLY A 1 213 ? -16.510 5.649 -21.863 1.00 74.62 213 GLY A C 1
ATOM 1591 O O . GLY A 1 213 ? -17.377 5.773 -22.731 1.00 74.62 213 GLY A O 1
ATOM 1592 N N . LEU A 1 214 ? -16.077 4.443 -21.477 1.00 81.25 214 LEU A N 1
ATOM 1593 C CA . LEU A 1 214 ? -16.624 3.197 -22.021 1.00 81.25 214 LEU A CA 1
ATOM 1594 C C . LEU A 1 214 ? -18.083 2.980 -21.589 1.00 81.25 214 LEU A C 1
ATOM 1596 O O . LEU A 1 214 ? -18.907 2.552 -22.399 1.00 81.25 214 LEU A O 1
ATOM 1600 N N . MET A 1 215 ? -18.420 3.312 -20.341 1.00 81.31 215 MET A N 1
ATOM 1601 C CA . MET A 1 215 ? -19.793 3.256 -19.835 1.00 81.31 215 MET A CA 1
ATOM 1602 C C . MET A 1 215 ? -20.699 4.272 -20.535 1.00 81.31 215 MET A C 1
ATOM 1604 O O . MET A 1 215 ? -21.811 3.918 -20.930 1.00 81.31 215 MET A O 1
ATOM 1608 N N . ALA A 1 216 ? -20.217 5.493 -20.767 1.00 79.44 216 ALA A N 1
ATOM 1609 C CA . ALA A 1 216 ? -20.930 6.513 -21.528 1.00 79.44 216 ALA A CA 1
ATOM 1610 C C . ALA A 1 216 ? -21.220 6.044 -22.964 1.00 79.44 216 ALA A C 1
ATOM 1612 O O . ALA A 1 216 ? -22.357 6.155 -23.424 1.00 79.44 216 ALA A O 1
ATOM 1613 N N . LEU A 1 217 ? -20.241 5.423 -23.634 1.00 83.62 217 LEU A N 1
ATOM 1614 C CA . LEU A 1 217 ? -20.427 4.842 -24.968 1.00 83.62 217 LEU A CA 1
ATOM 1615 C C . LEU A 1 217 ? -21.475 3.714 -24.967 1.00 83.62 217 LEU A C 1
ATOM 1617 O O . LEU A 1 217 ? -22.308 3.638 -25.869 1.00 83.62 217 LEU A O 1
ATOM 1621 N N . LEU A 1 218 ? -21.475 2.841 -23.954 1.00 85.12 218 LEU A N 1
ATOM 1622 C CA . LEU A 1 218 ? -22.481 1.777 -23.823 1.00 85.12 218 LEU A CA 1
ATOM 1623 C C . LEU A 1 218 ? -23.897 2.338 -23.616 1.00 85.12 218 LEU A C 1
ATOM 1625 O O . LEU A 1 218 ? -24.858 1.816 -24.190 1.00 85.12 218 LEU A O 1
ATOM 1629 N N . VAL A 1 219 ? -24.033 3.409 -22.831 1.00 84.19 219 VAL A N 1
ATOM 1630 C CA . VAL A 1 219 ? -25.304 4.125 -22.634 1.00 84.19 219 VAL A CA 1
ATOM 1631 C C . VAL A 1 219 ? -25.773 4.787 -23.933 1.00 84.19 219 VAL A C 1
ATOM 1633 O O . VAL A 1 219 ? -26.955 4.694 -24.280 1.00 84.19 219 VAL A O 1
ATOM 1636 N N . GLU A 1 220 ? -24.864 5.407 -24.684 1.00 84.44 220 GLU A N 1
ATOM 1637 C CA . GLU A 1 220 ? -25.160 6.018 -25.982 1.00 84.44 220 GLU A CA 1
ATOM 1638 C C . GLU A 1 220 ? -25.622 4.971 -27.003 1.00 84.44 220 GLU A C 1
ATOM 1640 O O . GLU A 1 220 ? -26.676 5.134 -27.620 1.00 84.44 220 GLU A O 1
ATOM 1645 N N . LEU A 1 221 ? -24.904 3.848 -27.121 1.00 86.88 221 LEU A N 1
ATOM 1646 C CA . LEU A 1 221 ? -25.287 2.733 -27.991 1.00 86.88 221 LEU A CA 1
ATOM 1647 C C . LEU A 1 221 ? -26.668 2.180 -27.626 1.00 86.88 221 LEU A C 1
ATOM 1649 O O . LEU A 1 221 ? -27.490 1.942 -28.513 1.00 86.88 221 LEU A O 1
ATOM 1653 N N . ARG A 1 222 ? -26.969 2.036 -26.329 1.00 84.75 222 ARG A N 1
ATOM 1654 C CA . ARG A 1 222 ? -28.298 1.617 -25.859 1.00 84.75 222 ARG A CA 1
ATOM 1655 C C . ARG A 1 222 ? -29.379 2.631 -26.242 1.00 84.75 222 ARG A C 1
ATOM 1657 O O . ARG A 1 222 ? -30.473 2.226 -26.640 1.00 84.75 222 ARG A O 1
ATOM 1664 N N . THR A 1 223 ? -29.094 3.924 -26.118 1.00 85.44 223 THR A N 1
ATOM 1665 C CA . THR A 1 223 ? -30.032 5.010 -26.450 1.00 85.44 223 THR A CA 1
ATOM 1666 C C . THR A 1 223 ? -30.299 5.065 -27.954 1.00 85.44 223 THR A C 1
ATOM 1668 O O . THR A 1 223 ? -31.457 5.119 -28.368 1.00 85.44 223 THR A O 1
ATOM 1671 N N . SER A 1 224 ? -29.248 4.941 -28.766 1.00 85.94 224 SER A N 1
ATOM 1672 C CA . SER A 1 224 ? -29.322 4.874 -30.229 1.00 85.94 224 SER A CA 1
ATOM 1673 C C . SER A 1 224 ? -30.086 3.634 -30.715 1.00 85.94 224 SER A C 1
ATOM 1675 O O . SER A 1 224 ? -30.946 3.725 -31.593 1.00 85.94 224 SER A O 1
ATOM 1677 N N . ALA A 1 225 ? -29.867 2.473 -30.086 1.00 87.38 225 ALA A N 1
ATOM 1678 C CA . ALA A 1 225 ? -30.633 1.262 -30.378 1.00 87.38 225 ALA A CA 1
ATOM 1679 C C . ALA A 1 225 ? -32.139 1.473 -30.129 1.00 87.38 225 ALA A C 1
ATOM 1681 O O . ALA A 1 225 ? -32.965 1.114 -30.966 1.00 87.38 225 ALA A O 1
ATOM 1682 N N . ARG A 1 226 ? -32.513 2.152 -29.033 1.00 82.31 226 ARG A N 1
ATOM 1683 C CA . ARG A 1 226 ? -33.923 2.482 -28.747 1.00 82.31 226 ARG A CA 1
ATOM 1684 C C . ARG A 1 226 ? -34.517 3.468 -29.746 1.00 82.31 226 ARG A C 1
ATOM 1686 O O . ARG A 1 226 ? -35.661 3.267 -30.149 1.00 82.31 226 ARG A O 1
ATOM 1693 N N . SER A 1 227 ? -33.780 4.510 -30.144 1.00 88.50 227 SER A N 1
ATOM 1694 C CA . SER A 1 227 ? -34.271 5.482 -31.134 1.00 88.50 227 SER A CA 1
ATOM 1695 C C . SER A 1 227 ? -34.451 4.865 -32.520 1.00 88.50 227 SER A C 1
ATOM 1697 O O . SER A 1 227 ? -35.336 5.282 -33.258 1.00 88.50 227 SER A O 1
ATOM 1699 N N . ASN A 1 228 ? -33.658 3.844 -32.847 1.00 91.06 228 ASN A N 1
ATOM 1700 C CA . ASN A 1 228 ? -33.750 3.103 -34.106 1.00 91.06 228 ASN A CA 1
ATOM 1701 C C . ASN A 1 228 ? -34.729 1.917 -34.047 1.00 91.06 228 ASN A C 1
ATOM 1703 O O . ASN A 1 228 ? -34.769 1.118 -34.979 1.00 91.06 228 ASN A O 1
ATOM 1707 N N . HIS A 1 229 ? -35.514 1.792 -32.969 1.00 92.19 229 HIS A N 1
ATOM 1708 C CA . HIS A 1 229 ? -36.430 0.670 -32.724 1.00 92.19 229 HIS A CA 1
ATOM 1709 C C . HIS A 1 229 ? -35.756 -0.719 -32.701 1.00 92.19 229 HIS A C 1
ATOM 1711 O O . HIS A 1 229 ? -36.428 -1.742 -32.842 1.00 92.19 229 HIS A O 1
ATOM 1717 N N . ASP A 1 230 ? -34.443 -0.777 -32.466 1.00 91.19 230 ASP A N 1
ATOM 1718 C CA . ASP A 1 230 ? -33.688 -2.010 -32.240 1.00 91.19 230 ASP A CA 1
ATOM 1719 C C . ASP A 1 230 ? -33.731 -2.389 -30.750 1.00 91.19 230 ASP A C 1
ATOM 1721 O O . ASP A 1 230 ? -32.785 -2.210 -29.973 1.00 91.19 230 ASP A O 1
ATOM 1725 N N . TYR A 1 231 ? -34.893 -2.886 -30.330 1.00 89.38 231 TYR A N 1
ATOM 1726 C CA . TYR A 1 231 ? -35.127 -3.294 -28.945 1.00 89.38 231 TYR A CA 1
ATOM 1727 C C . TYR A 1 231 ? -34.290 -4.518 -28.543 1.00 89.38 231 TYR A C 1
ATOM 1729 O O . TYR A 1 231 ? -33.885 -4.616 -27.388 1.00 89.38 231 TYR A O 1
ATOM 1737 N N . ALA A 1 232 ? -33.963 -5.400 -29.495 1.00 91.38 232 ALA A N 1
ATOM 1738 C CA . ALA A 1 232 ? -33.178 -6.606 -29.238 1.00 91.38 232 ALA A CA 1
ATOM 1739 C C . ALA A 1 232 ? -31.746 -6.271 -28.793 1.00 91.38 232 ALA A C 1
ATOM 1741 O O . ALA A 1 232 ? -31.268 -6.797 -27.785 1.00 91.38 232 ALA A O 1
ATOM 1742 N N . THR A 1 233 ? -31.075 -5.352 -29.494 1.00 86.12 233 THR A N 1
ATOM 1743 C CA . THR A 1 233 ? -29.734 -4.891 -29.107 1.00 86.12 233 THR A CA 1
ATOM 1744 C C . THR A 1 233 ? -29.771 -4.095 -27.799 1.00 86.12 233 THR A C 1
ATOM 1746 O O . THR A 1 233 ? -28.870 -4.227 -26.970 1.00 86.12 233 THR A O 1
ATOM 1749 N N . SER A 1 234 ? -30.829 -3.309 -27.565 1.00 86.56 234 SER A N 1
ATOM 1750 C CA . SER A 1 234 ? -30.996 -2.553 -26.315 1.00 86.56 234 SER A CA 1
ATOM 1751 C C . SER A 1 234 ? -31.111 -3.464 -25.086 1.00 86.56 234 SER A C 1
ATOM 1753 O O . SER A 1 234 ? -30.429 -3.231 -24.083 1.00 86.56 234 SER A O 1
ATOM 1755 N N . ASP A 1 235 ? -31.928 -4.517 -25.178 1.00 87.19 235 ASP A N 1
ATOM 1756 C CA . ASP A 1 235 ? -32.091 -5.504 -24.109 1.00 87.19 235 ASP A CA 1
ATOM 1757 C C . ASP A 1 235 ? -30.802 -6.308 -23.895 1.00 87.19 235 ASP A C 1
ATOM 1759 O O . ASP A 1 235 ? -30.376 -6.485 -22.754 1.00 87.19 235 ASP A O 1
ATOM 1763 N N . LEU A 1 236 ? -30.101 -6.688 -24.971 1.00 88.06 236 LEU A N 1
ATOM 1764 C CA . LEU A 1 236 ? -28.813 -7.378 -24.872 1.00 88.06 236 LEU A CA 1
ATOM 1765 C C . LEU A 1 236 ? -27.771 -6.558 -24.095 1.00 88.06 236 LEU A C 1
ATOM 1767 O O . LEU A 1 236 ? -27.060 -7.111 -23.254 1.00 88.06 236 LEU A O 1
ATOM 1771 N N . ILE A 1 237 ? -27.672 -5.249 -24.362 1.00 87.75 237 ILE A N 1
ATOM 1772 C CA . ILE A 1 237 ? -26.758 -4.355 -23.635 1.00 87.75 237 ILE A CA 1
ATOM 1773 C C . ILE A 1 237 ? -27.162 -4.282 -22.160 1.00 87.75 237 ILE A C 1
ATOM 1775 O O . ILE A 1 237 ? -26.302 -4.429 -21.292 1.00 87.75 237 ILE A O 1
ATOM 1779 N N . ARG A 1 238 ? -28.457 -4.110 -21.858 1.00 85.69 238 ARG A N 1
ATOM 1780 C CA . ARG A 1 238 ? -28.955 -4.067 -20.473 1.00 85.69 238 ARG A CA 1
ATOM 1781 C C . ARG A 1 238 ? -28.587 -5.339 -19.711 1.00 85.69 238 ARG A C 1
ATOM 1783 O O . ARG A 1 238 ? -28.048 -5.249 -18.613 1.00 85.69 238 ARG A O 1
ATOM 1790 N N . ASP A 1 239 ? -28.849 -6.499 -20.297 1.00 87.81 239 ASP A N 1
ATOM 1791 C CA . ASP A 1 239 ? -28.675 -7.783 -19.623 1.00 87.81 239 ASP A CA 1
ATOM 1792 C C . ASP A 1 239 ? -27.184 -8.116 -19.430 1.00 87.81 239 ASP A C 1
ATOM 1794 O O . ASP A 1 239 ? -26.782 -8.602 -18.372 1.00 87.81 239 ASP A O 1
ATOM 1798 N N . ARG A 1 240 ? -26.329 -7.780 -20.410 1.00 85.69 240 ARG A N 1
ATOM 1799 C CA . ARG A 1 240 ? -24.864 -7.923 -20.304 1.00 85.69 240 ARG A CA 1
ATOM 1800 C C . ARG A 1 240 ? -24.272 -7.031 -19.214 1.00 85.69 240 ARG A C 1
ATOM 1802 O O . ARG A 1 240 ? -23.381 -7.476 -18.497 1.00 85.69 240 ARG A O 1
ATOM 1809 N N . VAL A 1 241 ? -24.752 -5.793 -19.102 1.00 85.00 241 VAL A N 1
ATOM 1810 C CA . VAL A 1 241 ? -24.293 -4.832 -18.088 1.00 85.00 241 VAL A CA 1
ATOM 1811 C C . VAL A 1 241 ? -24.798 -5.246 -16.696 1.00 85.00 241 VAL A C 1
ATOM 1813 O O . VAL A 1 241 ? -24.012 -5.286 -15.749 1.00 85.00 241 VAL A O 1
ATOM 1816 N N . ALA A 1 242 ? -26.048 -5.708 -16.588 1.00 80.69 242 ALA A N 1
ATOM 1817 C CA . ALA A 1 242 ? -26.611 -6.261 -15.352 1.00 80.69 242 ALA A CA 1
ATOM 1818 C C . ALA A 1 242 ? -25.875 -7.522 -14.868 1.00 80.69 242 ALA A C 1
ATOM 1820 O O . ALA A 1 242 ? -25.663 -7.691 -13.667 1.00 80.69 242 ALA A O 1
ATOM 1821 N N . ALA A 1 243 ? -25.410 -8.376 -15.786 1.00 80.75 243 ALA A N 1
ATOM 1822 C CA . ALA A 1 243 ? -24.590 -9.542 -15.452 1.00 80.75 243 ALA A CA 1
ATOM 1823 C C . ALA A 1 243 ? -23.235 -9.174 -14.817 1.00 80.75 243 ALA A C 1
ATOM 1825 O O . ALA A 1 243 ? -22.633 -10.011 -14.152 1.00 80.75 243 ALA A O 1
ATOM 1826 N N . GLN A 1 244 ? -22.767 -7.934 -14.992 1.00 80.62 244 GLN A N 1
ATOM 1827 C CA . GLN A 1 244 ? -21.579 -7.395 -14.320 1.00 80.62 244 GLN A CA 1
ATOM 1828 C C . GLN A 1 244 ? -21.919 -6.657 -13.012 1.00 80.62 244 GLN A C 1
ATOM 1830 O O . GLN A 1 244 ? -21.068 -5.969 -12.459 1.00 80.62 244 GLN A O 1
ATOM 1835 N N . GLY A 1 245 ? -23.155 -6.776 -12.509 1.00 72.31 245 GLY A N 1
ATOM 1836 C CA . GLY A 1 245 ? -23.613 -6.075 -11.305 1.00 72.31 245 GLY A CA 1
ATOM 1837 C C . GLY A 1 245 ? -23.941 -4.597 -11.530 1.00 72.31 245 GLY A C 1
ATOM 1838 O O . GLY A 1 245 ? -24.119 -3.864 -10.563 1.00 72.31 245 GLY A O 1
ATOM 1839 N N . ILE A 1 246 ? -24.034 -4.133 -12.779 1.00 79.06 246 ILE A N 1
ATOM 1840 C CA . ILE A 1 246 ? -24.282 -2.723 -13.099 1.00 79.06 246 ILE A CA 1
ATOM 1841 C C . ILE A 1 246 ? -25.730 -2.559 -13.571 1.00 79.06 246 ILE A C 1
ATOM 1843 O O . ILE A 1 246 ? -26.151 -3.162 -14.556 1.00 79.06 246 ILE A O 1
ATOM 1847 N N . THR A 1 247 ? -26.509 -1.725 -12.886 1.00 78.19 247 THR A N 1
ATOM 1848 C CA . THR A 1 247 ? -27.907 -1.450 -13.244 1.00 78.19 247 THR A CA 1
ATOM 1849 C C . THR A 1 247 ? -28.018 -0.079 -13.898 1.00 78.19 247 THR A C 1
ATOM 1851 O O . THR A 1 247 ? -27.600 0.923 -13.328 1.00 78.19 247 THR A O 1
ATOM 1854 N N . LEU A 1 248 ? -28.604 -0.031 -15.095 1.00 75.94 248 LEU A N 1
ATOM 1855 C CA . LEU A 1 248 ? -28.826 1.205 -15.848 1.00 75.94 248 LEU A CA 1
ATOM 1856 C C . LEU A 1 248 ? -30.300 1.627 -15.742 1.00 75.94 248 LEU A C 1
ATOM 1858 O O . LEU A 1 248 ? -31.159 1.013 -16.386 1.00 75.94 248 LEU A O 1
ATOM 1862 N N . LYS A 1 249 ? -30.603 2.674 -14.969 1.00 72.38 249 LYS A N 1
ATOM 1863 C CA . LYS A 1 249 ? -31.960 3.223 -14.805 1.00 72.38 249 LYS A CA 1
ATOM 1864 C C . LYS A 1 249 ? -32.184 4.415 -15.729 1.00 72.38 249 LYS A C 1
ATOM 1866 O O . LYS A 1 249 ? -31.344 5.300 -15.833 1.00 72.38 249 LYS A O 1
ATOM 1871 N N . ASP A 1 250 ? -33.339 4.460 -16.382 1.00 72.00 250 ASP A N 1
ATOM 1872 C CA . ASP A 1 250 ? -33.711 5.615 -17.200 1.00 72.00 250 ASP A CA 1
ATOM 1873 C C . ASP A 1 250 ? -34.239 6.733 -16.282 1.00 72.00 250 ASP A C 1
ATOM 1875 O O . ASP A 1 250 ? -35.293 6.592 -15.656 1.00 72.00 250 ASP A O 1
ATOM 1879 N N . GLY A 1 251 ? -33.510 7.843 -16.194 1.00 64.69 251 GLY A N 1
ATOM 1880 C CA . GLY A 1 251 ? -33.927 9.047 -15.483 1.00 64.69 251 GLY A CA 1
ATOM 1881 C C . GLY A 1 251 ? -34.870 9.925 -16.313 1.00 64.69 251 GLY A C 1
ATOM 1882 O O . GLY A 1 251 ? -35.080 9.739 -17.518 1.00 64.69 251 GLY A O 1
ATOM 1883 N N . LYS A 1 252 ? -35.466 10.935 -15.671 1.00 46.62 252 LYS A N 1
ATOM 1884 C CA . LYS A 1 252 ? -36.302 11.922 -16.374 1.00 46.62 252 LYS A CA 1
ATOM 1885 C C . LYS A 1 252 ? -35.419 12.814 -17.252 1.00 46.62 252 LYS A C 1
ATOM 1887 O O . LYS A 1 252 ? -34.483 13.428 -16.760 1.00 46.62 252 LYS A O 1
ATOM 1892 N N . GLY A 1 253 ? -35.756 12.921 -18.539 1.00 49.53 253 GLY A N 1
ATOM 1893 C CA . GLY A 1 253 ? -35.050 13.789 -19.492 1.00 49.53 253 GLY A CA 1
ATOM 1894 C C . GLY A 1 253 ? -33.955 13.111 -20.322 1.00 49.53 253 GLY A C 1
ATOM 1895 O O . GLY A 1 253 ? -33.185 13.812 -20.964 1.00 49.53 253 GLY A O 1
ATOM 1896 N N . GLY A 1 254 ? -33.885 11.774 -20.341 1.00 56.22 254 GLY A N 1
ATOM 1897 C CA . GLY A 1 254 ? -32.928 11.033 -21.178 1.00 56.22 254 GLY A CA 1
ATOM 1898 C C . GLY A 1 254 ? -31.548 10.826 -20.546 1.00 56.22 254 GLY A C 1
ATOM 1899 O O . GLY A 1 254 ? -30.678 10.236 -21.176 1.00 56.22 254 GLY A O 1
ATOM 1900 N N . VAL A 1 255 ? -31.357 11.267 -19.300 1.00 51.28 255 VAL A N 1
ATOM 1901 C CA . VAL A 1 255 ? -30.173 10.948 -18.491 1.00 51.28 255 VAL A CA 1
ATOM 1902 C C . VAL A 1 255 ? -30.339 9.541 -17.919 1.00 51.28 255 VAL A C 1
ATOM 1904 O O . VAL A 1 255 ? -31.374 9.243 -17.328 1.00 51.28 255 VAL A O 1
ATOM 1907 N N . VAL A 1 256 ? -29.346 8.672 -18.106 1.00 66.62 256 VAL A N 1
ATOM 1908 C CA . VAL A 1 256 ? -29.340 7.305 -17.560 1.00 66.62 256 VAL A CA 1
ATOM 1909 C C . VAL A 1 256 ? -28.526 7.298 -16.266 1.00 66.62 256 VAL A C 1
ATOM 1911 O O . VAL A 1 256 ? -27.350 7.647 -16.278 1.00 66.62 256 VAL A O 1
ATOM 1914 N N . GLU A 1 257 ? -29.149 6.914 -15.155 1.00 63.56 257 GLU A N 1
ATOM 1915 C CA . GLU A 1 257 ? -28.491 6.737 -13.857 1.00 63.56 257 GLU A CA 1
ATOM 1916 C C . GLU A 1 257 ? -27.855 5.339 -13.776 1.00 63.56 257 GLU A C 1
ATOM 1918 O O . GLU A 1 257 ? -28.475 4.338 -14.151 1.00 63.56 257 GLU A O 1
ATOM 1923 N N . ILE A 1 258 ? -26.610 5.268 -13.295 1.00 72.62 258 ILE A N 1
ATOM 1924 C CA . ILE A 1 258 ? -25.829 4.029 -13.180 1.00 72.62 258 ILE A CA 1
ATOM 1925 C C . ILE A 1 258 ? -25.709 3.662 -11.699 1.00 72.62 258 ILE A C 1
ATOM 1927 O O . ILE A 1 258 ? -25.169 4.432 -10.909 1.00 72.62 258 ILE A O 1
ATOM 1931 N N . GLU A 1 259 ? -26.177 2.473 -11.326 1.00 68.69 259 GLU A N 1
ATOM 1932 C CA . GLU A 1 259 ? -26.018 1.916 -9.980 1.00 68.69 259 GLU A CA 1
ATOM 1933 C C . GLU A 1 259 ? -25.101 0.690 -10.008 1.00 68.69 259 GLU A C 1
ATOM 1935 O O . GLU A 1 259 ? -25.277 -0.215 -10.828 1.00 68.69 259 GLU A O 1
ATOM 1940 N N . TYR A 1 260 ? -24.148 0.641 -9.076 1.00 70.44 260 TYR A N 1
ATOM 1941 C CA . TYR A 1 260 ? -23.233 -0.485 -8.899 1.00 70.44 260 TYR A CA 1
ATOM 1942 C C . TYR A 1 260 ? -23.723 -1.377 -7.758 1.00 70.44 260 TYR A C 1
ATOM 1944 O O . TYR A 1 260 ? -23.832 -0.939 -6.613 1.00 70.44 260 TYR A O 1
ATOM 1952 N N . GLY A 1 261 ? -24.020 -2.631 -8.075 1.00 59.75 261 GLY A N 1
ATOM 1953 C CA . GLY A 1 261 ? -24.423 -3.671 -7.137 1.00 59.75 261 GLY A CA 1
ATOM 1954 C C . GLY A 1 261 ? -23.477 -4.877 -7.171 1.00 59.75 261 GLY A C 1
ATOM 1955 O O . GLY A 1 261 ? -22.567 -4.946 -7.999 1.00 59.75 261 GLY A O 1
ATOM 1956 N N . PRO A 1 262 ? -23.664 -5.849 -6.263 1.00 47.88 262 PRO A N 1
ATOM 1957 C CA . PRO A 1 262 ? -22.890 -7.085 -6.277 1.00 47.88 262 PRO A CA 1
ATOM 1958 C C . PRO A 1 262 ? -23.138 -7.864 -7.577 1.00 47.88 262 PRO A C 1
ATOM 1960 O O . PRO A 1 262 ? -24.275 -7.959 -8.041 1.00 47.88 262 PRO A O 1
ATOM 1963 N N . ILE A 1 263 ? -22.077 -8.446 -8.151 1.00 58.50 263 ILE A N 1
ATOM 1964 C CA . ILE A 1 263 ? -22.176 -9.300 -9.345 1.00 58.50 263 ILE A CA 1
ATOM 1965 C C . ILE A 1 263 ? -23.094 -10.489 -9.012 1.00 58.50 263 ILE A C 1
ATOM 1967 O O . ILE A 1 263 ? -22.792 -11.224 -8.065 1.00 58.50 263 ILE A O 1
ATOM 1971 N N . PRO A 1 264 ? -24.197 -10.705 -9.754 1.00 55.44 264 PRO A N 1
ATOM 1972 C CA . PRO A 1 264 ? -25.089 -11.830 -9.508 1.00 55.44 264 PRO A CA 1
ATOM 1973 C C . PRO A 1 264 ? -24.329 -13.154 -9.643 1.00 55.44 264 PRO A C 1
ATOM 1975 O O . PRO A 1 264 ? -23.741 -13.442 -10.687 1.00 55.44 264 PRO A O 1
ATOM 1978 N N . THR A 1 265 ? -24.331 -13.977 -8.595 1.00 47.69 265 THR A N 1
ATOM 1979 C CA . THR A 1 265 ? -23.794 -15.339 -8.658 1.00 47.69 265 THR A CA 1
ATOM 1980 C C . THR A 1 265 ? -24.654 -16.171 -9.608 1.00 47.69 265 THR A C 1
ATOM 1982 O O . THR A 1 265 ? -25.866 -16.279 -9.423 1.00 47.69 265 THR A O 1
ATOM 1985 N N . GLN A 1 266 ? -24.042 -16.747 -10.649 1.00 45.94 266 GLN A N 1
ATOM 1986 C CA . GLN A 1 266 ? -24.752 -17.638 -11.566 1.00 45.94 266 GLN A CA 1
ATOM 1987 C C . GLN A 1 266 ? -25.290 -18.844 -10.783 1.00 45.94 266 GLN A C 1
AT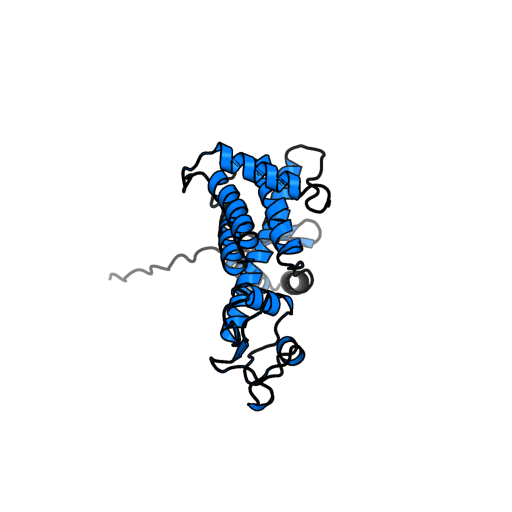OM 1989 O O . GLN A 1 266 ? -24.527 -19.565 -10.144 1.00 45.94 266 GLN A O 1
ATOM 1994 N N . GLN A 1 267 ? -26.608 -19.048 -10.804 1.00 39.75 267 GLN A N 1
ATOM 1995 C CA . GLN A 1 267 ? -27.203 -20.312 -10.384 1.00 39.75 267 GLN A CA 1
ATOM 1996 C C . GLN A 1 267 ? -26.834 -21.372 -11.424 1.00 39.75 267 GLN A C 1
ATOM 1998 O O . GLN A 1 267 ? -27.261 -21.282 -12.576 1.00 39.75 267 GLN A O 1
ATOM 2003 N N . ASP A 1 268 ? -26.045 -22.364 -11.013 1.00 37.09 268 ASP A N 1
ATOM 2004 C CA . ASP A 1 268 ? -25.770 -23.557 -11.808 1.00 37.09 268 ASP A CA 1
ATOM 2005 C C . ASP A 1 268 ? -27.089 -24.231 -12.214 1.00 37.09 268 ASP A C 1
ATOM 2007 O O . ASP A 1 268 ? -27.902 -24.643 -11.380 1.00 37.09 268 ASP A O 1
ATOM 2011 N N . GLY A 1 269 ? -27.300 -24.336 -13.526 1.00 36.38 269 GLY A N 1
ATOM 2012 C CA . GLY A 1 269 ? -28.422 -25.045 -14.119 1.00 36.38 269 GLY A CA 1
ATOM 2013 C C . GLY A 1 269 ? -28.334 -26.540 -13.830 1.00 36.38 269 GLY A C 1
ATOM 2014 O O . GLY A 1 269 ? -27.612 -27.275 -14.497 1.00 36.38 269 GLY A O 1
ATOM 2015 N N . SER A 1 270 ? -29.121 -27.008 -12.863 1.00 37.12 270 SER A N 1
ATOM 2016 C CA . SER A 1 270 ? -29.443 -28.427 -12.718 1.00 37.12 270 SER A CA 1
ATOM 2017 C C . SER A 1 270 ? -30.538 -28.801 -13.722 1.00 37.12 270 SER A C 1
ATOM 2019 O O . SER A 1 270 ? -31.732 -28.711 -13.445 1.00 37.12 270 SER A O 1
ATOM 2021 N N . SER A 1 271 ? -30.143 -29.219 -14.927 1.00 38.53 271 SER A N 1
ATOM 2022 C CA . SER A 1 271 ? -31.066 -29.841 -15.880 1.00 38.53 271 SER A CA 1
ATOM 2023 C C . SER A 1 271 ? -31.240 -31.328 -15.558 1.00 38.53 271 SER A C 1
ATOM 2025 O O . SER A 1 271 ? -30.375 -32.152 -15.851 1.00 38.53 271 SER A O 1
ATOM 2027 N N . SER A 1 272 ? -32.368 -31.621 -14.914 1.00 37.19 272 SER A N 1
ATOM 2028 C CA . SER A 1 272 ? -33.258 -32.775 -15.106 1.00 37.19 272 SER A CA 1
ATOM 2029 C C . SER A 1 272 ? -32.750 -33.959 -15.946 1.00 37.19 272 SER A C 1
ATOM 2031 O O . SER A 1 272 ? -32.624 -33.880 -17.168 1.00 37.19 272 SER A O 1
ATOM 2033 N N . SER A 1 273 ? -32.613 -35.102 -15.274 1.00 33.81 273 SER A N 1
ATOM 2034 C CA . SER A 1 273 ? -32.667 -36.455 -15.838 1.00 33.81 273 SER A CA 1
ATOM 2035 C C . SER A 1 273 ? -33.998 -36.710 -16.568 1.00 33.81 273 SER A C 1
ATOM 2037 O O . SER A 1 273 ? -35.047 -36.442 -15.973 1.00 33.81 273 SER A O 1
ATOM 2039 N N . PRO A 1 274 ? -34.010 -37.273 -17.789 1.00 49.88 274 PRO A N 1
ATOM 2040 C CA . PRO A 1 274 ? -35.246 -37.701 -18.425 1.00 49.88 274 PRO A CA 1
ATOM 2041 C C . PRO A 1 274 ? -35.671 -39.060 -17.854 1.00 49.88 274 PRO A C 1
ATOM 2043 O O . PRO A 1 274 ? -34.892 -40.013 -17.839 1.00 49.88 274 PRO A O 1
ATOM 2046 N N . THR A 1 275 ? -36.903 -39.122 -17.357 1.00 42.91 275 THR A N 1
ATOM 2047 C CA . THR A 1 275 ? -37.619 -40.375 -17.098 1.00 42.91 275 THR A CA 1
ATOM 2048 C C . THR A 1 275 ? -38.716 -40.484 -18.150 1.00 42.91 275 THR A C 1
ATOM 2050 O O . THR A 1 275 ? -39.365 -39.476 -18.428 1.00 42.91 275 THR A O 1
ATOM 2053 N N . GLU A 1 276 ? -38.888 -41.713 -18.640 1.00 39.38 276 GLU A N 1
ATOM 2054 C CA . GLU A 1 276 ? -39.811 -42.221 -19.677 1.00 39.38 276 GLU A CA 1
ATOM 2055 C C . GLU A 1 276 ? -39.334 -42.152 -21.135 1.00 39.38 276 GLU A C 1
ATOM 2057 O O . GLU A 1 276 ? -39.184 -41.052 -21.709 1.00 39.38 276 GLU A O 1
#

Secondary structure (DSSP, 8-state):
--PPPEEETTEEPBTTTTB---HHHHHH--STT-SS---HHHHHHHHHTS-TTS-EEE-HHHHHHHHHHHHHHHHHHHHHHHHHHHHHTTS-SS---TT--S-HHHHHHHHHHHHHHT-S-TT-SSHHHHHHHHHHHHHHHHHTTT-HHHHHHHHHHHHHHHHHHHTTSS-GGGS-HHHHHHHHHHHHHIIIIIS-----TTHHHHHHHHHHHHHHHHHHHHHHHHHTT-HHHHHHHHHHHHTTTEEEEE-TTSPEEEEE-PPPPP----------

Mean predicted aligned error: 14.16 Å

Solvent-accessible surface area (backbone atoms only — not comparable to full-atom values): 15687 Å² total; per-residue (Å²): 141,73,72,47,57,52,23,42,83,81,39,76,48,31,78,90,77,66,51,65,82,54,70,66,32,45,45,69,21,71,42,97,73,38,91,54,49,45,57,72,65,31,56,51,45,46,60,39,59,41,42,58,72,43,73,45,66,48,45,46,68,50,48,57,52,22,38,56,51,47,52,53,59,50,51,33,49,58,50,40,54,55,53,51,55,59,55,50,75,74,72,56,97,66,77,82,58,78,78,60,91,83,45,65,66,59,42,46,50,49,44,48,50,52,52,60,71,68,42,95,58,84,78,52,89,43,66,46,45,49,41,40,49,19,53,51,50,18,53,47,28,41,73,55,83,50,27,39,30,58,14,52,54,25,44,50,54,32,34,52,52,54,48,30,40,76,71,64,77,35,70,66,86,67,41,57,73,67,59,54,50,40,50,45,43,41,51,47,45,45,44,37,73,68,70,59,48,72,80,59,68,65,60,57,47,52,52,48,52,52,50,49,51,52,50,51,50,53,52,48,53,35,51,50,23,52,76,70,70,34,54,69,62,27,50,52,52,51,53,57,40,38,60,66,12,34,44,78,44,85,42,89,90,80,48,70,46,80,45,85,52,77,59,65,77,81,79,80,81,81,78,76,82,89,79,135

pLDDT: mean 79.32, std 18.06, range [30.16, 96.69]

Foldseek 3Di:
DAFDFEAEPPHGQDVVVVRHDDLVCQQQVVDPQAPGHADPLLVLQQVLLDARHDYRYDGNVSSVVSVVLVCLLLVLLVLLVVVQVVVVVVDDPPRLPLPDPPPLPVLLVVLVVVQVVVPPPPCPVFLLNLLSVLLVQLVVCCVVNHNSSRSSVSLSSNSVSSVCPSVVVDPPVSHDPSSSSSSSSNSCCCVCVVSNDDRPCPPCVVVVVVVVVVVVVLLVVLVVCVVVVVVVVNVVSQVVCVQQQWHWDQDPPRDIDIDHGDRDDDDPDPDDDDDD